Protein AF-A0A812Q706-F1 (afdb_monomer_lite)

Radius of gyration: 18.1 Å; chains: 1; bounding box: 54×39×51 Å

pLDDT: mean 74.78, std 17.1, range [34.59, 94.5]

Sequence (237 aa):
MSATAEVFYLPSACHCGAVRFLAPIARERSWLSCHCSDCRRVHGSAFSVLCPLEEKDALGGSNFRGALKEGPLSMCAGLAGSLNASVRRHFCQTCGSTCLVALHMEGKVVFLLAVGILSDKHFPNNFKPEMEELATQSPAPFGPLAVRQQSFPGRPQLPATGSCLCGKCRFRTTASPREFQHCHCSMCRKLSGSAYQTWTPVKRTEVEWLTPTALKTLRSSRRLVRSFLNPGLQCDP

Secondary structure (DSSP, 8-state):
------EEEEEEE-TTSSSEEEEEEETTPPPEEE--HHHHHHHTSS-EEEEEE-HHHHSS-TT-BS-EEEPPPEE-TTSTT-TT-EEEEEEETTT--EEEEEEEETTEEEEEEEGGGB--TTTTTT---SB--S--SS--S---TT-TT---S-PPPSSEEEE-TTSSSEEEE-------EEE-SHHHHHHHTSSSEEE----GGGEEESS---EEEEE-SSS-EEEEE-TTS----

Structure (mmCIF, N/CA/C/O backbone):
data_AF-A0A812Q706-F1
#
_entry.id   AF-A0A812Q706-F1
#
loop_
_atom_site.group_PDB
_atom_site.id
_atom_site.type_symbol
_atom_site.label_atom_id
_atom_site.label_alt_id
_atom_site.label_comp_id
_atom_site.label_asym_id
_atom_site.label_entity_id
_atom_site.label_seq_id
_atom_site.pdbx_PDB_ins_code
_atom_site.Cartn_x
_atom_site.Cartn_y
_atom_site.Cartn_z
_atom_site.occupancy
_atom_site.B_iso_or_equiv
_atom_site.auth_seq_id
_atom_site.auth_comp_id
_atom_site.auth_asym_id
_atom_site.auth_atom_id
_atom_site.pdbx_PDB_model_num
ATOM 1 N N . MET A 1 1 ? 35.056 0.119 -17.807 1.00 34.59 1 MET A N 1
ATOM 2 C CA . MET A 1 1 ? 33.943 -0.629 -18.427 1.00 34.59 1 MET A CA 1
ATOM 3 C C . MET A 1 1 ? 33.000 -1.024 -17.303 1.00 34.59 1 MET A C 1
ATOM 5 O O . MET A 1 1 ? 33.397 -1.809 -16.456 1.00 34.59 1 MET A O 1
ATOM 9 N N . SER A 1 2 ? 31.844 -0.364 -17.197 1.00 42.28 2 SER A N 1
ATOM 10 C CA . SER A 1 2 ? 30.851 -0.631 -16.146 1.00 42.28 2 SER A CA 1
ATOM 11 C C . SER A 1 2 ? 30.253 -2.017 -16.391 1.00 42.28 2 SER A C 1
ATOM 13 O O . SER A 1 2 ? 29.750 -2.277 -17.483 1.00 42.28 2 SER A O 1
ATOM 15 N N . ALA A 1 3 ? 30.377 -2.920 -15.416 1.00 50.00 3 ALA A N 1
ATOM 16 C CA . ALA A 1 3 ? 29.700 -4.207 -15.461 1.00 50.00 3 ALA A CA 1
ATOM 17 C C . ALA A 1 3 ? 28.192 -3.946 -15.557 1.00 50.00 3 ALA A C 1
ATOM 19 O O . ALA A 1 3 ? 27.631 -3.213 -14.743 1.00 50.00 3 ALA A O 1
ATOM 20 N N . THR A 1 4 ? 27.541 -4.495 -16.579 1.00 54.81 4 THR A N 1
ATOM 21 C CA . THR A 1 4 ? 26.086 -4.431 -16.711 1.00 54.81 4 THR A CA 1
ATOM 22 C C . THR A 1 4 ? 25.471 -5.096 -15.486 1.00 54.81 4 THR A C 1
ATOM 24 O O . THR A 1 4 ? 25.674 -6.294 -15.285 1.00 54.81 4 THR A O 1
ATOM 27 N N . ALA A 1 5 ? 24.761 -4.326 -14.659 1.00 61.78 5 ALA A N 1
ATOM 28 C CA . ALA A 1 5 ? 24.082 -4.853 -13.483 1.00 61.78 5 ALA A CA 1
ATOM 29 C C . ALA A 1 5 ? 23.182 -6.034 -13.885 1.00 61.78 5 ALA A C 1
ATOM 31 O O . ALA A 1 5 ? 22.413 -5.938 -14.841 1.00 61.78 5 ALA A O 1
ATOM 32 N N . GLU A 1 6 ? 23.286 -7.151 -13.168 1.00 71.19 6 GLU A N 1
ATOM 33 C CA . GLU A 1 6 ? 22.456 -8.332 -13.403 1.00 71.19 6 GLU A CA 1
ATOM 34 C C . GLU A 1 6 ? 20.984 -7.977 -13.118 1.00 71.19 6 GLU A C 1
ATOM 36 O O . GLU A 1 6 ? 20.629 -7.624 -11.988 1.00 71.19 6 GLU A O 1
ATOM 41 N N . VAL A 1 7 ? 20.135 -8.019 -14.153 1.00 76.31 7 VAL A N 1
ATOM 42 C CA . VAL A 1 7 ? 18.697 -7.706 -14.073 1.00 76.31 7 VAL A CA 1
ATOM 43 C C . VAL A 1 7 ? 17.885 -8.997 -14.053 1.00 76.31 7 VAL A C 1
ATOM 45 O O . VAL A 1 7 ? 17.913 -9.774 -15.006 1.00 76.31 7 VAL A O 1
ATOM 48 N N . PHE A 1 8 ? 17.095 -9.186 -12.998 1.00 79.62 8 PHE A N 1
ATOM 49 C CA . PHE A 1 8 ? 16.133 -10.277 -12.869 1.00 79.62 8 PHE A CA 1
ATOM 50 C C . PHE A 1 8 ? 14.728 -9.799 -13.221 1.00 79.62 8 PHE A C 1
ATOM 52 O O . PHE A 1 8 ? 14.308 -8.723 -12.808 1.00 79.62 8 PHE A O 1
ATOM 59 N N . TYR A 1 9 ? 13.956 -10.627 -13.917 1.00 84.81 9 TYR A N 1
ATOM 60 C CA . TYR A 1 9 ? 12.561 -10.332 -14.236 1.00 84.81 9 TYR A CA 1
ATOM 61 C C . TYR A 1 9 ? 11.638 -11.081 -13.279 1.00 84.81 9 TYR A C 1
ATOM 63 O O . TYR A 1 9 ? 11.413 -12.282 -13.425 1.00 84.81 9 TYR A O 1
ATOM 71 N N . LEU A 1 10 ? 11.102 -10.376 -12.282 1.00 86.06 10 LEU A N 1
ATOM 72 C CA . LEU A 1 10 ? 10.270 -10.982 -11.246 1.00 86.06 10 LEU A CA 1
ATOM 73 C C . LEU A 1 10 ? 8.774 -10.912 -11.598 1.00 86.06 10 LEU A C 1
ATOM 75 O O . LEU A 1 10 ? 8.245 -9.820 -11.850 1.00 86.06 10 LEU A O 1
ATOM 79 N N . PRO A 1 11 ? 8.047 -12.048 -11.551 1.00 90.50 11 PRO A N 1
ATOM 80 C CA . PRO A 1 11 ? 6.598 -12.068 -11.705 1.00 90.50 11 PRO A CA 1
ATOM 81 C C . PRO A 1 11 ? 5.907 -11.149 -10.701 1.00 90.50 11 PRO A C 1
ATOM 83 O O . PRO A 1 11 ? 6.008 -11.323 -9.486 1.00 90.50 11 PRO A O 1
ATOM 86 N N . SER A 1 12 ? 5.152 -10.190 -11.222 1.00 91.75 12 SER A N 1
ATOM 87 C CA . SER A 1 12 ? 4.488 -9.145 -10.451 1.00 91.75 12 SER A CA 1
ATOM 88 C C . SER A 1 12 ? 3.003 -9.126 -10.772 1.00 91.75 12 SER A C 1
ATOM 90 O O . SER A 1 12 ? 2.597 -9.221 -11.929 1.00 91.75 12 SER A O 1
ATOM 92 N N . ALA A 1 13 ? 2.166 -9.048 -9.742 1.00 93.75 13 ALA A N 1
ATOM 93 C CA . ALA A 1 13 ? 0.722 -9.012 -9.911 1.00 93.75 13 ALA A CA 1
ATOM 94 C C . ALA A 1 13 ? 0.028 -8.382 -8.705 1.00 93.75 13 ALA A C 1
ATOM 96 O O . ALA A 1 13 ? 0.357 -8.681 -7.554 1.00 93.75 13 ALA A O 1
ATOM 97 N N . CYS A 1 14 ? -1.018 -7.600 -8.972 1.00 92.62 14 CYS A N 1
ATOM 98 C CA . CYS A 1 14 ? -1.951 -7.154 -7.936 1.00 92.62 14 CYS A CA 1
ATOM 99 C C . CYS A 1 14 ? -2.639 -8.344 -7.234 1.00 92.62 14 CYS A C 1
ATOM 101 O O . CYS A 1 14 ? -2.539 -9.493 -7.678 1.00 92.62 14 CYS A O 1
ATOM 103 N N . HIS A 1 15 ? -3.375 -8.087 -6.148 1.00 91.06 15 HIS A N 1
ATOM 104 C CA . HIS A 1 15 ? -4.014 -9.152 -5.368 1.00 91.06 15 HIS A CA 1
ATOM 105 C C . HIS A 1 15 ? -4.993 -10.016 -6.185 1.00 91.06 15 HIS A C 1
ATOM 107 O O . HIS A 1 15 ? -4.901 -11.238 -6.126 1.00 91.06 15 HIS A O 1
ATOM 113 N N . CYS A 1 16 ? -5.880 -9.406 -6.980 1.00 89.81 16 CYS A N 1
ATOM 114 C CA . CYS A 1 16 ? -6.841 -10.144 -7.819 1.00 89.81 16 CYS A CA 1
ATOM 115 C C . CYS A 1 16 ? -6.254 -10.669 -9.140 1.00 89.81 16 CYS A C 1
ATOM 117 O O . CYS A 1 16 ? -6.916 -11.403 -9.866 1.00 89.81 16 CYS A O 1
ATOM 119 N N . GLY A 1 17 ? -5.026 -10.271 -9.484 1.00 92.31 17 GLY A N 1
ATOM 120 C CA . GLY A 1 17 ? -4.374 -10.652 -10.732 1.00 92.31 17 GLY A CA 1
ATOM 121 C C . GLY A 1 17 ? -4.900 -9.964 -11.998 1.00 92.31 17 GLY A C 1
ATOM 122 O O . GLY A 1 17 ? -4.486 -10.381 -13.072 1.00 92.31 17 GLY A O 1
ATOM 123 N N . ALA A 1 18 ? -5.758 -8.941 -11.912 1.00 92.31 18 ALA A N 1
ATOM 124 C CA . ALA A 1 18 ? -6.183 -8.151 -13.077 1.00 92.31 18 ALA A CA 1
ATOM 125 C C . ALA A 1 18 ? -5.039 -7.322 -13.691 1.00 92.31 18 ALA A C 1
ATOM 127 O O . ALA A 1 18 ? -5.027 -7.075 -14.890 1.00 92.31 18 ALA A O 1
ATOM 128 N N . VAL A 1 19 ? -4.071 -6.918 -12.864 1.00 92.38 19 VAL A N 1
ATOM 129 C CA . VAL A 1 19 ? -2.796 -6.315 -13.276 1.00 92.38 19 VAL A CA 1
ATOM 130 C C . VAL A 1 19 ? -1.679 -7.333 -13.079 1.00 92.38 19 VAL A C 1
ATOM 132 O O . VAL A 1 19 ? -1.542 -7.853 -11.962 1.00 92.38 19 VAL A O 1
ATOM 135 N N . ARG A 1 20 ? -0.896 -7.603 -14.132 1.00 92.56 20 ARG A N 1
ATOM 136 C CA . ARG A 1 20 ? 0.273 -8.503 -14.124 1.00 92.56 20 ARG A CA 1
ATOM 137 C C . ARG A 1 20 ? 1.369 -7.991 -15.051 1.00 92.56 20 ARG A C 1
ATOM 139 O O . ARG A 1 20 ? 1.058 -7.445 -16.104 1.00 92.56 20 ARG A O 1
ATOM 146 N N . PHE A 1 21 ? 2.624 -8.202 -14.669 1.00 90.62 21 PHE A N 1
ATOM 147 C CA . PHE A 1 21 ? 3.796 -7.921 -15.499 1.00 90.62 21 PHE A CA 1
ATOM 148 C C . PHE A 1 21 ? 5.051 -8.601 -14.942 1.00 90.62 21 PHE A C 1
ATOM 150 O O . PHE A 1 21 ? 5.035 -9.156 -13.842 1.00 90.62 21 PHE A O 1
ATOM 157 N N . LEU A 1 22 ? 6.141 -8.561 -15.705 1.00 88.06 22 LEU A N 1
ATOM 158 C CA . LEU A 1 22 ? 7.475 -8.923 -15.232 1.00 88.06 22 LEU A CA 1
ATOM 159 C C . LEU A 1 22 ? 8.216 -7.642 -14.853 1.00 88.06 22 LEU A C 1
ATOM 161 O O . LEU A 1 22 ? 8.434 -6.794 -15.713 1.00 88.06 22 LEU A O 1
ATOM 165 N N . ALA A 1 23 ? 8.567 -7.492 -13.577 1.00 86.88 23 ALA A N 1
ATOM 166 C CA . ALA A 1 23 ? 9.300 -6.327 -13.096 1.00 86.88 23 ALA A CA 1
ATOM 167 C C . ALA A 1 23 ? 10.813 -6.573 -13.214 1.00 86.88 23 ALA A C 1
ATOM 169 O O . ALA A 1 23 ? 11.289 -7.551 -12.630 1.00 86.88 23 ALA A O 1
ATOM 170 N N . PRO A 1 24 ? 11.570 -5.716 -13.919 1.00 84.00 24 PRO A N 1
ATOM 171 C CA . PRO A 1 24 ? 13.023 -5.795 -13.937 1.00 84.00 24 PRO A CA 1
ATOM 172 C C . PRO A 1 24 ? 13.595 -5.245 -12.628 1.00 84.00 24 PRO A C 1
ATOM 174 O O . PRO A 1 24 ? 13.486 -4.054 -12.330 1.00 84.00 24 PRO A O 1
ATOM 177 N N . ILE A 1 25 ? 14.213 -6.123 -11.846 1.00 78.81 25 ILE A N 1
ATOM 178 C CA . ILE A 1 25 ? 14.877 -5.826 -10.579 1.00 78.81 25 ILE A CA 1
ATOM 179 C C . ILE A 1 25 ? 16.362 -6.118 -10.756 1.00 78.81 25 ILE A C 1
ATOM 181 O O . ILE A 1 25 ? 16.757 -7.270 -10.928 1.00 78.81 25 ILE A O 1
ATOM 185 N N . ALA A 1 26 ? 17.193 -5.081 -10.720 1.00 72.62 26 ALA A N 1
ATOM 186 C CA . ALA A 1 26 ? 18.637 -5.272 -10.705 1.00 72.62 26 ALA A CA 1
ATOM 187 C C . ALA A 1 26 ? 19.111 -5.687 -9.307 1.00 72.62 26 ALA A C 1
ATOM 189 O O . ALA A 1 26 ? 18.599 -5.186 -8.304 1.00 72.62 26 ALA A O 1
ATOM 190 N N . ARG A 1 27 ? 20.105 -6.580 -9.250 1.00 65.50 27 ARG A N 1
ATOM 191 C CA . ARG A 1 27 ? 20.662 -7.121 -7.999 1.00 65.50 27 ARG A CA 1
ATOM 192 C C . ARG A 1 27 ? 21.117 -6.043 -7.011 1.00 65.50 27 ARG A C 1
ATOM 194 O O . ARG A 1 27 ? 20.922 -6.204 -5.813 1.00 65.50 27 ARG A O 1
ATOM 201 N N . GLU A 1 28 ? 21.684 -4.960 -7.535 1.00 63.16 28 GLU A N 1
ATOM 202 C CA . GLU A 1 28 ? 22.277 -3.852 -6.773 1.00 63.16 28 GLU A CA 1
ATOM 203 C C . GLU A 1 28 ? 21.332 -2.644 -6.617 1.00 63.16 28 GLU A C 1
ATOM 205 O O . GLU A 1 28 ? 21.756 -1.572 -6.195 1.00 63.16 28 GLU A O 1
ATOM 210 N N . ARG A 1 29 ? 20.041 -2.754 -6.979 1.00 65.94 29 ARG A N 1
ATOM 211 C CA . ARG A 1 29 ? 19.111 -1.628 -6.782 1.00 65.94 29 ARG A CA 1
ATOM 212 C C . ARG A 1 29 ? 18.796 -1.445 -5.300 1.00 65.94 29 ARG A C 1
ATOM 214 O O . ARG A 1 29 ? 18.251 -2.342 -4.655 1.00 65.94 29 ARG A O 1
ATOM 221 N N . SER A 1 30 ? 19.043 -0.239 -4.798 1.00 63.84 30 SER A N 1
ATOM 222 C CA . SER A 1 30 ? 18.587 0.184 -3.479 1.00 63.84 30 SER A CA 1
ATOM 223 C C . SER A 1 30 ? 17.056 0.253 -3.436 1.00 63.84 30 SER A C 1
ATOM 225 O O . SER A 1 30 ? 16.393 0.745 -4.353 1.00 63.84 30 SER A O 1
ATOM 227 N N . TRP A 1 31 ? 16.493 -0.256 -2.345 1.00 74.56 31 TRP A N 1
ATOM 228 C CA . TRP A 1 31 ? 15.063 -0.231 -2.058 1.00 74.56 31 TRP A CA 1
ATOM 229 C C . TRP A 1 31 ? 14.774 0.941 -1.134 1.00 74.56 31 TRP A C 1
ATOM 231 O O . TRP A 1 31 ? 15.584 1.267 -0.272 1.00 74.56 31 TRP A O 1
ATOM 241 N N . LEU A 1 32 ? 13.605 1.542 -1.291 1.00 76.12 32 LEU A N 1
ATOM 242 C CA . LEU A 1 32 ? 13.163 2.682 -0.512 1.00 76.12 32 LEU A CA 1
ATOM 243 C C . LEU A 1 32 ? 12.170 2.230 0.559 1.00 76.12 32 LEU A C 1
ATOM 245 O O . LEU A 1 32 ? 11.061 1.823 0.214 1.00 76.12 32 LEU A O 1
ATOM 249 N N . SER A 1 33 ? 12.525 2.353 1.840 1.00 77.88 33 SER A N 1
ATOM 250 C CA . SER A 1 33 ? 11.563 2.259 2.947 1.00 77.88 33 SER A CA 1
ATOM 251 C C . SER A 1 33 ? 11.086 3.656 3.356 1.00 77.88 33 SER A C 1
ATOM 253 O O . SER A 1 33 ? 11.857 4.453 3.882 1.00 77.88 33 SER A O 1
ATOM 255 N N . CYS A 1 34 ? 9.811 3.974 3.118 1.00 75.25 34 CYS A N 1
ATOM 256 C CA . CYS A 1 34 ? 9.238 5.290 3.409 1.00 75.25 34 CYS A CA 1
ATOM 257 C C . CYS A 1 34 ? 8.235 5.239 4.570 1.00 75.25 34 CYS A C 1
ATOM 259 O O . CYS A 1 34 ? 7.268 4.470 4.542 1.00 75.25 34 CYS A O 1
ATOM 261 N N . HIS A 1 35 ? 8.424 6.124 5.556 1.00 77.50 35 HIS A N 1
ATOM 262 C CA . HIS A 1 35 ? 7.644 6.184 6.802 1.00 77.50 35 HIS A CA 1
ATOM 263 C C . HIS A 1 35 ? 6.768 7.441 6.939 1.00 77.50 35 HIS A C 1
ATOM 265 O O . HIS A 1 35 ? 6.159 7.667 7.992 1.00 77.50 35 HIS A O 1
ATOM 271 N N . CYS A 1 36 ? 6.675 8.270 5.894 1.00 75.12 36 CYS A N 1
ATOM 272 C CA . CYS A 1 36 ? 5.894 9.504 5.957 1.00 75.12 36 CYS A CA 1
ATOM 273 C C . CYS A 1 36 ? 4.403 9.225 6.248 1.00 75.12 36 CYS A C 1
ATOM 275 O O . CYS A 1 36 ? 3.878 8.134 5.995 1.00 75.12 36 CYS A O 1
ATOM 277 N N . SER A 1 37 ? 3.698 10.214 6.805 1.00 77.38 37 SER A N 1
ATOM 278 C CA . SER A 1 37 ? 2.262 10.120 7.119 1.00 77.38 37 SER A CA 1
ATOM 279 C C . SER A 1 37 ? 1.424 9.684 5.913 1.00 77.38 37 SER A C 1
ATOM 281 O O . SER A 1 37 ? 0.515 8.871 6.074 1.00 77.38 37 SER A O 1
ATOM 283 N N . ASP A 1 38 ? 1.764 10.141 4.711 1.00 81.56 38 ASP A N 1
ATOM 284 C CA . ASP A 1 38 ? 1.032 9.802 3.494 1.00 81.56 38 ASP A CA 1
ATOM 285 C C . ASP A 1 38 ? 1.200 8.337 3.103 1.00 81.56 38 ASP A C 1
ATOM 287 O O . ASP A 1 38 ? 0.211 7.643 2.858 1.00 81.56 38 ASP A O 1
ATOM 291 N N . CYS A 1 39 ? 2.434 7.827 3.115 1.00 80.25 39 CYS A N 1
ATOM 292 C CA . CYS A 1 39 ? 2.698 6.411 2.878 1.00 80.25 39 CYS A CA 1
ATOM 293 C C . CYS A 1 39 ? 2.007 5.544 3.939 1.00 80.25 39 CYS A C 1
ATOM 295 O O . CYS A 1 39 ? 1.343 4.565 3.593 1.00 80.25 39 CYS A O 1
ATOM 297 N N . ARG A 1 40 ? 2.033 5.946 5.214 1.00 85.06 40 ARG A N 1
ATOM 298 C CA . ARG A 1 40 ? 1.295 5.229 6.266 1.00 85.06 40 ARG A CA 1
ATOM 299 C C . ARG A 1 40 ? -0.211 5.170 5.992 1.00 85.06 40 ARG A C 1
ATOM 301 O O . ARG A 1 40 ? -0.824 4.111 6.119 1.00 85.06 40 ARG A O 1
ATOM 308 N N . ARG A 1 41 ? -0.813 6.285 5.565 1.00 85.19 41 ARG A N 1
ATOM 309 C CA . ARG A 1 41 ? -2.263 6.402 5.318 1.00 85.19 41 ARG A CA 1
ATOM 310 C C . ARG A 1 41 ? -2.726 5.710 4.037 1.00 85.19 41 ARG A C 1
ATOM 312 O O . ARG A 1 41 ? -3.846 5.210 4.013 1.00 85.19 41 ARG A O 1
ATOM 319 N N . VAL A 1 42 ? -1.902 5.673 2.988 1.00 82.19 42 VAL A N 1
ATOM 320 C CA . VAL A 1 42 ? -2.236 4.978 1.731 1.00 82.19 42 VAL A CA 1
ATOM 321 C C . VAL A 1 42 ? -2.130 3.470 1.887 1.00 82.19 42 VAL A C 1
ATOM 323 O O . VAL A 1 42 ? -3.031 2.742 1.483 1.00 82.19 42 VAL A O 1
ATOM 326 N N . HIS A 1 43 ? -1.033 2.999 2.475 1.00 84.44 43 HIS A N 1
ATOM 327 C CA . HIS A 1 43 ? -0.752 1.571 2.585 1.00 84.44 43 HIS A CA 1
ATOM 328 C C . HIS A 1 43 ? -1.446 0.935 3.807 1.00 84.44 43 HIS A C 1
ATOM 330 O O . HIS A 1 43 ? -1.510 -0.290 3.932 1.00 84.44 43 HIS A 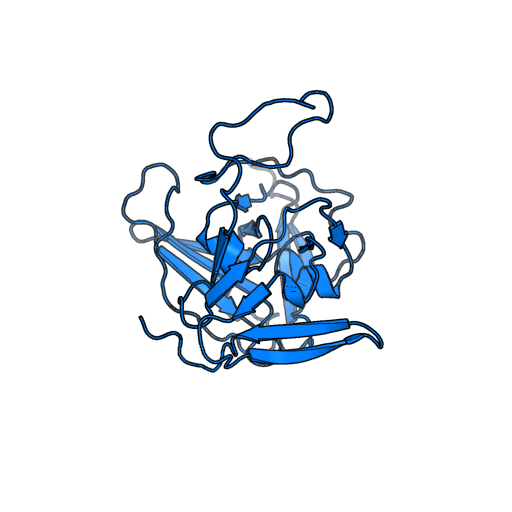O 1
ATOM 336 N N . GLY A 1 44 ? -1.990 1.761 4.713 1.00 85.50 44 GLY A N 1
ATOM 337 C CA . GLY A 1 44 ? -2.616 1.312 5.958 1.00 85.50 44 GLY A CA 1
ATOM 338 C C . GLY A 1 44 ? -1.635 0.559 6.859 1.00 85.50 44 GLY A C 1
ATOM 339 O O . GLY A 1 44 ? -2.042 -0.352 7.572 1.00 85.50 44 GLY A O 1
ATOM 340 N N . SER A 1 45 ? -0.348 0.896 6.759 1.00 87.31 45 SER A N 1
ATOM 341 C CA . SER A 1 45 ? 0.782 0.241 7.423 1.00 87.31 45 SER A CA 1
ATOM 342 C C . SER A 1 45 ? 1.660 1.283 8.104 1.00 87.31 45 SER A C 1
ATOM 344 O O . SER A 1 45 ? 1.487 2.485 7.915 1.00 87.31 45 SER A O 1
ATOM 346 N N . ALA A 1 46 ? 2.662 0.834 8.853 1.00 83.06 46 ALA A N 1
ATOM 347 C CA . ALA A 1 46 ? 3.660 1.726 9.439 1.00 83.06 46 ALA A CA 1
ATOM 348 C C . ALA A 1 46 ? 4.646 2.313 8.403 1.00 83.06 46 ALA A C 1
ATOM 350 O O . ALA A 1 46 ? 5.373 3.247 8.739 1.00 83.06 46 ALA A O 1
ATOM 351 N N . PHE A 1 47 ? 4.675 1.785 7.172 1.00 82.75 47 PHE A N 1
ATOM 352 C CA . PHE A 1 47 ? 5.619 2.163 6.113 1.00 82.75 47 PHE A CA 1
ATOM 353 C C . PHE A 1 47 ? 5.185 1.637 4.733 1.00 82.75 47 PHE A C 1
ATOM 355 O O . PHE A 1 47 ? 4.243 0.847 4.615 1.00 82.75 47 PHE A O 1
ATOM 362 N N . SER A 1 48 ? 5.921 2.038 3.699 1.00 84.75 48 SER A N 1
ATOM 363 C CA . SER A 1 48 ? 5.874 1.477 2.348 1.00 84.75 48 SER A CA 1
ATOM 364 C C . SER A 1 48 ? 7.275 1.087 1.886 1.00 84.75 48 SER A C 1
ATOM 366 O O . SER A 1 48 ? 8.222 1.800 2.205 1.00 84.75 48 SER A O 1
ATOM 368 N N . VAL A 1 49 ? 7.406 -0.012 1.139 1.00 85.69 49 VAL A N 1
ATOM 369 C CA . VAL A 1 49 ? 8.671 -0.409 0.502 1.00 85.69 49 VAL A CA 1
ATOM 370 C C . VAL A 1 49 ? 8.499 -0.309 -1.000 1.00 85.69 49 VAL A C 1
ATOM 372 O O . VAL A 1 49 ? 7.596 -0.926 -1.572 1.00 85.69 49 VAL A O 1
ATOM 375 N N . LEU A 1 50 ? 9.368 0.475 -1.622 1.00 86.62 50 LEU A N 1
ATOM 376 C CA . LEU A 1 50 ? 9.317 0.826 -3.030 1.00 86.62 50 LEU A CA 1
ATOM 377 C C . LEU A 1 50 ? 10.652 0.483 -3.708 1.00 86.62 50 LEU A C 1
ATOM 379 O O . LEU A 1 50 ? 11.705 0.574 -3.085 1.00 86.62 50 LEU A O 1
ATOM 383 N N . CYS A 1 51 ? 10.626 0.082 -4.976 1.00 84.94 51 CYS A N 1
ATOM 384 C CA . CYS A 1 51 ? 11.836 -0.208 -5.755 1.00 84.94 51 CYS A CA 1
ATOM 385 C C . CYS A 1 51 ? 11.861 0.647 -7.023 1.00 84.94 51 CYS A C 1
ATOM 387 O O . CYS A 1 51 ? 10.876 0.611 -7.758 1.00 84.94 51 CYS A O 1
ATOM 389 N N . PRO A 1 52 ? 12.936 1.392 -7.321 1.00 83.88 52 PRO A N 1
ATOM 390 C CA . PRO A 1 52 ? 13.027 2.152 -8.561 1.00 83.88 52 PRO A CA 1
ATOM 391 C C . PRO A 1 52 ? 12.858 1.286 -9.815 1.00 83.88 52 PRO A C 1
ATOM 393 O O . PRO A 1 52 ? 13.416 0.191 -9.916 1.00 83.88 52 PRO A O 1
ATOM 396 N N . LEU A 1 53 ? 12.104 1.809 -10.779 1.00 82.88 53 LEU A N 1
ATOM 397 C CA . LEU A 1 53 ? 11.911 1.279 -12.123 1.00 82.88 53 LEU A CA 1
ATOM 398 C C . LEU A 1 53 ? 12.333 2.316 -13.163 1.00 82.88 53 LEU A C 1
ATOM 400 O O . LEU A 1 53 ? 12.222 3.522 -12.943 1.00 82.88 53 LEU A O 1
ATOM 404 N N . GLU A 1 54 ? 12.771 1.829 -14.320 1.00 79.38 54 GLU A N 1
ATOM 405 C CA . GLU A 1 54 ? 12.937 2.670 -15.504 1.00 79.38 54 GLU A CA 1
ATOM 406 C C . GLU A 1 54 ? 11.567 2.973 -16.124 1.00 79.38 54 GLU A C 1
ATOM 408 O O . GLU A 1 54 ? 10.637 2.169 -16.041 1.00 79.38 54 GLU A O 1
ATOM 413 N N . GLU A 1 55 ? 11.443 4.130 -16.774 1.00 77.62 55 GLU A N 1
ATOM 414 C CA . GLU A 1 55 ? 10.189 4.592 -17.381 1.00 77.62 55 GLU A CA 1
ATOM 415 C C . GLU A 1 55 ? 9.609 3.591 -18.389 1.00 77.62 55 GLU A C 1
ATOM 417 O O . GLU A 1 55 ? 8.417 3.280 -18.333 1.00 77.62 55 GLU A O 1
ATOM 422 N N . LYS A 1 56 ? 10.465 2.998 -19.234 1.00 76.81 56 LYS A N 1
ATOM 423 C CA . LYS A 1 56 ? 10.074 1.983 -20.229 1.00 76.81 56 LYS A CA 1
ATOM 424 C C . LYS A 1 56 ? 9.390 0.746 -19.617 1.00 76.81 56 LYS A C 1
ATOM 426 O O . LYS A 1 56 ? 8.651 0.052 -20.311 1.00 76.81 56 LYS A O 1
ATOM 431 N N . ASP A 1 57 ? 9.621 0.482 -18.328 1.00 76.50 57 ASP A N 1
ATOM 432 C CA . ASP A 1 57 ? 9.132 -0.701 -17.612 1.00 76.50 57 ASP A CA 1
ATOM 433 C C . ASP A 1 57 ? 7.930 -0.399 -16.701 1.00 76.50 57 ASP A C 1
ATOM 435 O O . ASP A 1 57 ? 7.269 -1.316 -16.208 1.00 76.50 57 ASP A O 1
ATOM 439 N N . ALA A 1 58 ? 7.635 0.880 -16.455 1.00 71.00 58 ALA A N 1
ATOM 440 C CA . ALA A 1 58 ? 6.697 1.306 -15.423 1.00 71.00 58 ALA A CA 1
ATOM 441 C C . ALA A 1 58 ? 5.232 1.363 -15.892 1.00 71.00 58 ALA A C 1
ATOM 443 O O . ALA A 1 58 ? 4.326 1.036 -15.123 1.00 71.00 58 ALA A O 1
ATOM 444 N N . LEU A 1 59 ? 4.979 1.763 -17.144 1.00 66.69 59 LEU A N 1
ATOM 445 C CA . LEU A 1 59 ? 3.634 2.063 -17.649 1.00 66.69 59 LEU A CA 1
ATOM 446 C C . LEU A 1 59 ? 3.375 1.429 -19.022 1.00 66.69 59 LEU A C 1
ATOM 448 O O . LEU A 1 59 ? 3.443 2.091 -20.050 1.00 66.69 59 LEU A O 1
ATOM 452 N N . GLY A 1 60 ? 3.013 0.145 -19.046 1.00 63.31 60 GLY A N 1
ATOM 453 C CA . GLY A 1 60 ? 2.484 -0.459 -20.275 1.00 63.31 60 GLY A CA 1
ATOM 454 C C . GLY A 1 60 ? 3.531 -1.001 -21.250 1.00 63.31 60 GLY A C 1
ATOM 455 O O . GLY A 1 60 ? 3.211 -1.193 -22.421 1.00 63.31 60 GLY A O 1
ATOM 456 N N . GLY A 1 61 ? 4.749 -1.300 -20.780 1.00 67.19 61 GLY A N 1
ATOM 457 C CA . GLY A 1 61 ? 5.718 -2.083 -21.556 1.00 67.19 61 GLY A CA 1
ATOM 458 C C . GLY A 1 61 ? 5.117 -3.408 -22.058 1.00 67.19 61 GLY A C 1
ATOM 459 O O . GLY A 1 61 ? 4.087 -3.866 -21.561 1.00 67.19 61 GLY A O 1
ATOM 460 N N . SER A 1 62 ? 5.761 -4.065 -23.026 1.00 66.06 62 SER A N 1
ATOM 461 C CA . SER A 1 62 ? 5.225 -5.255 -23.727 1.00 66.06 62 SER A CA 1
ATOM 462 C C . SER A 1 62 ? 4.734 -6.391 -22.807 1.00 66.06 62 SER A C 1
ATOM 464 O O . SER A 1 62 ? 3.814 -7.141 -23.158 1.00 66.06 62 SER A O 1
ATOM 466 N N . ASN A 1 63 ? 5.292 -6.485 -21.598 1.00 76.75 63 ASN A N 1
ATOM 467 C CA . ASN A 1 63 ? 4.951 -7.483 -20.582 1.00 76.75 63 ASN A CA 1
ATOM 468 C C . ASN A 1 63 ? 3.788 -7.084 -19.657 1.00 76.75 63 ASN A C 1
ATOM 470 O O . ASN A 1 63 ? 3.384 -7.882 -18.812 1.00 76.75 63 ASN A O 1
ATOM 474 N N . PHE A 1 64 ? 3.245 -5.874 -19.783 1.00 86.38 64 PHE A N 1
ATOM 475 C CA . PHE A 1 64 ? 2.165 -5.380 -18.938 1.00 86.38 64 PHE A CA 1
ATOM 476 C C . PHE A 1 64 ? 0.797 -5.871 -19.421 1.00 86.38 64 PHE A C 1
ATOM 478 O O . PHE A 1 64 ? 0.486 -5.868 -20.615 1.00 86.38 64 PHE A O 1
ATOM 485 N N . ARG A 1 65 ? -0.042 -6.316 -18.484 1.00 89.06 65 ARG A N 1
ATOM 486 C CA . ARG A 1 65 ? -1.438 -6.703 -18.719 1.00 89.06 65 ARG A CA 1
ATOM 487 C C . ARG A 1 65 ? -2.324 -6.095 -17.640 1.00 89.06 65 ARG A C 1
ATOM 489 O O . ARG A 1 65 ? -1.990 -6.171 -16.458 1.00 89.06 65 ARG A O 1
ATOM 496 N N . GLY A 1 66 ? -3.465 -5.553 -18.056 1.00 87.06 66 GLY A N 1
ATOM 497 C CA . GLY A 1 66 ? -4.438 -4.890 -17.187 1.00 87.06 66 GLY A CA 1
ATOM 498 C C . GLY A 1 66 ? -4.397 -3.369 -17.291 1.00 87.06 66 GLY A C 1
ATOM 499 O O . GLY A 1 66 ? -3.651 -2.808 -18.086 1.00 87.06 66 GLY A O 1
ATOM 500 N N . ALA A 1 67 ? -5.205 -2.707 -16.464 1.00 85.00 67 ALA A N 1
ATOM 501 C CA . ALA A 1 67 ? -5.273 -1.253 -16.376 1.00 85.00 67 ALA A CA 1
ATOM 502 C C . ALA A 1 67 ? -5.060 -0.793 -14.931 1.00 85.00 67 ALA A C 1
ATOM 504 O O . ALA A 1 67 ? -5.587 -1.384 -13.979 1.00 85.00 67 ALA A O 1
ATOM 505 N N . LEU A 1 68 ? -4.295 0.284 -14.775 1.00 88.00 68 LEU A N 1
ATOM 506 C CA . LEU A 1 68 ? -4.113 0.958 -13.498 1.00 88.00 68 LEU A CA 1
ATOM 507 C C . LEU A 1 68 ? -5.047 2.159 -13.408 1.00 88.00 68 LEU A C 1
ATOM 509 O O . LEU A 1 68 ? -5.256 2.880 -14.380 1.00 88.00 68 LEU A O 1
ATOM 513 N N . LYS A 1 69 ? -5.601 2.388 -12.218 1.00 87.75 69 LYS A N 1
ATOM 514 C CA . LYS A 1 69 ? -6.184 3.674 -11.857 1.00 87.75 69 LYS A CA 1
ATOM 515 C C . LYS A 1 69 ? -5.097 4.564 -11.309 1.00 87.75 69 LYS A C 1
ATOM 517 O O . LYS A 1 69 ? -4.375 4.167 -10.398 1.00 87.75 69 LYS A O 1
ATOM 522 N N . GLU A 1 70 ? -5.056 5.778 -11.807 1.00 87.25 70 GLU A N 1
ATOM 523 C CA . GLU A 1 70 ? -4.272 6.844 -11.226 1.00 87.25 70 GLU A CA 1
ATOM 524 C C . GLU A 1 70 ? -5.014 7.466 -10.034 1.00 87.25 70 GLU A C 1
ATOM 526 O O . GLU A 1 70 ? -6.225 7.693 -10.084 1.00 87.25 70 GLU A O 1
ATOM 531 N N . GLY A 1 71 ? -4.296 7.678 -8.934 1.00 80.44 71 GLY A N 1
ATOM 532 C CA . GLY A 1 71 ? -4.761 8.445 -7.784 1.00 80.44 71 GLY A CA 1
ATOM 533 C C . GLY A 1 71 ? -4.396 9.929 -7.887 1.00 80.44 71 GLY A C 1
ATOM 534 O O . GLY A 1 71 ? -3.606 10.313 -8.757 1.00 80.44 71 GLY A O 1
ATOM 535 N N . PRO A 1 72 ? -4.931 10.760 -6.976 1.00 76.31 72 PRO A N 1
ATOM 536 C CA . PRO A 1 72 ? -4.628 12.184 -6.946 1.00 76.31 72 PRO A CA 1
ATOM 537 C C . PRO A 1 72 ? -3.141 12.430 -6.677 1.00 76.31 72 PRO A C 1
ATOM 539 O O . PRO A 1 72 ? -2.463 11.625 -6.026 1.00 76.31 72 PRO A O 1
ATOM 542 N N . LEU A 1 73 ? -2.655 13.565 -7.172 1.00 79.38 73 LEU A N 1
ATOM 543 C CA . LEU A 1 73 ? -1.317 14.057 -6.884 1.00 79.38 73 LEU A CA 1
ATOM 544 C C . LEU A 1 73 ? -1.251 14.512 -5.416 1.00 79.38 73 LEU A C 1
ATOM 546 O O . LEU A 1 73 ? -2.093 15.289 -4.973 1.00 79.38 73 LEU A O 1
ATOM 550 N N . SER A 1 74 ? -0.266 14.034 -4.656 1.00 76.19 74 SER A N 1
ATOM 551 C CA . SER A 1 74 ? -0.039 14.434 -3.259 1.00 76.19 74 SER A CA 1
ATOM 552 C C . SER A 1 74 ? 1.388 14.932 -3.064 1.00 76.19 74 SER A C 1
ATOM 554 O O . SER A 1 74 ? 2.313 14.363 -3.641 1.00 76.19 74 SER A O 1
ATOM 556 N N . MET A 1 75 ? 1.597 15.929 -2.210 1.00 75.12 75 MET A N 1
ATOM 557 C CA . MET A 1 75 ? 2.942 16.426 -1.909 1.00 75.12 75 MET A CA 1
ATOM 558 C C . MET A 1 75 ? 3.762 15.378 -1.143 1.00 75.12 75 MET A C 1
ATOM 560 O O . MET A 1 75 ? 3.281 14.791 -0.177 1.00 75.12 75 MET A O 1
ATOM 564 N N . CYS A 1 76 ? 5.009 15.143 -1.544 1.00 68.62 76 CYS A N 1
ATOM 565 C CA . CYS A 1 76 ? 5.918 14.266 -0.814 1.00 68.62 76 CYS A CA 1
ATOM 566 C C . CYS A 1 76 ? 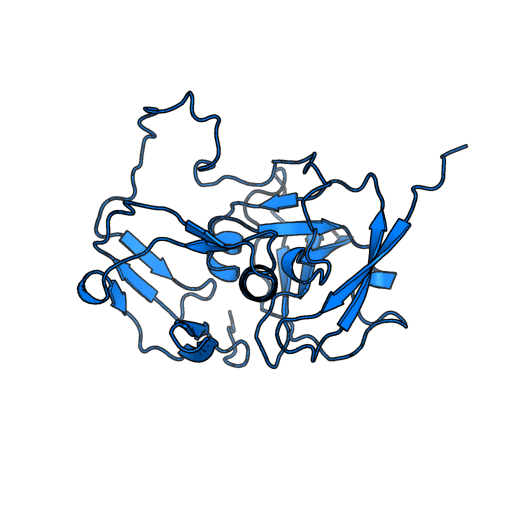6.680 15.072 0.234 1.00 68.62 76 CYS A C 1
ATOM 568 O O . CYS A 1 76 ? 7.760 15.598 -0.026 1.00 68.62 76 CYS A O 1
ATOM 570 N N . ALA A 1 77 ? 6.125 15.170 1.439 1.00 55.78 77 ALA A N 1
ATOM 571 C CA . ALA A 1 77 ? 6.800 15.875 2.517 1.00 55.78 77 ALA A CA 1
ATOM 572 C C . ALA A 1 77 ? 8.092 15.136 2.931 1.00 55.78 77 ALA A C 1
ATOM 574 O O . ALA A 1 77 ? 8.038 14.006 3.416 1.00 55.78 77 ALA A O 1
ATOM 575 N N . GLY A 1 78 ? 9.249 15.785 2.758 1.00 53.56 78 GLY A N 1
ATOM 576 C CA . GLY A 1 78 ? 10.531 15.347 3.324 1.00 53.56 78 GLY A CA 1
ATOM 577 C C . GLY A 1 78 ? 11.484 14.588 2.394 1.00 53.56 78 GLY A C 1
ATOM 578 O O . GLY A 1 78 ? 12.446 14.003 2.890 1.00 53.56 78 GLY A O 1
ATOM 579 N N . LEU A 1 79 ? 11.275 14.603 1.071 1.00 50.97 79 LEU A N 1
ATOM 580 C CA . LEU A 1 79 ? 12.287 14.102 0.135 1.00 50.97 79 LEU A CA 1
ATOM 581 C C . LEU A 1 79 ? 13.415 15.142 -0.025 1.00 50.97 79 LEU A C 1
ATOM 583 O O . LEU A 1 79 ? 13.276 16.110 -0.771 1.00 50.97 79 LEU A O 1
ATOM 587 N N . ALA A 1 80 ? 14.499 14.963 0.740 1.00 39.84 80 ALA A N 1
ATOM 588 C CA . ALA A 1 80 ? 15.786 15.660 0.601 1.00 39.84 80 ALA A CA 1
ATOM 589 C C . ALA A 1 80 ? 15.705 17.193 0.413 1.00 39.84 80 ALA A C 1
ATOM 591 O O . ALA A 1 80 ? 16.293 17.740 -0.513 1.00 39.84 80 ALA A O 1
ATOM 592 N N . GLY A 1 81 ? 14.940 17.900 1.253 1.00 41.53 81 GLY A N 1
ATOM 593 C CA . GLY A 1 81 ? 14.885 19.371 1.218 1.00 41.53 81 GLY A CA 1
ATOM 594 C C . GLY A 1 81 ? 14.249 19.982 -0.040 1.00 41.53 81 GLY A C 1
ATOM 595 O O . GLY A 1 81 ? 14.181 21.204 -0.146 1.00 41.53 81 GLY A O 1
ATOM 596 N N . SER A 1 82 ? 13.741 19.168 -0.972 1.00 48.56 82 SER A N 1
ATOM 597 C CA . SER A 1 82 ? 13.036 19.662 -2.152 1.00 48.56 82 SER A CA 1
ATOM 598 C C . SER A 1 82 ? 11.603 20.047 -1.776 1.00 48.56 82 SER A C 1
ATOM 600 O O . SER A 1 82 ? 10.764 19.207 -1.451 1.00 48.56 82 SER A O 1
ATOM 602 N N . LEU A 1 83 ? 11.308 21.346 -1.811 1.00 51.16 83 LEU A N 1
ATOM 603 C CA . LEU A 1 83 ? 9.971 21.897 -1.552 1.00 51.16 83 LEU A CA 1
ATOM 604 C C . LEU A 1 83 ? 8.943 21.536 -2.650 1.00 51.16 83 LEU A C 1
ATOM 606 O O . LEU A 1 83 ? 7.774 21.885 -2.521 1.00 51.16 83 LEU A O 1
ATOM 610 N N . ASN A 1 84 ? 9.357 20.812 -3.702 1.00 62.56 84 ASN A N 1
ATOM 611 C CA . ASN A 1 84 ? 8.614 20.656 -4.958 1.00 62.56 84 ASN A CA 1
ATOM 612 C C . ASN A 1 84 ? 8.481 19.196 -5.449 1.00 62.56 84 ASN A C 1
ATOM 614 O O . ASN A 1 84 ? 8.290 18.967 -6.644 1.00 62.56 84 ASN A O 1
ATOM 618 N N . ALA A 1 85 ? 8.596 18.191 -4.572 1.00 75.50 85 ALA A N 1
ATOM 619 C CA . ALA A 1 85 ? 8.390 16.793 -4.962 1.00 75.50 85 ALA A CA 1
ATOM 620 C C . ALA A 1 85 ? 6.917 16.380 -4.810 1.00 75.50 85 ALA A C 1
ATOM 622 O O . ALA A 1 85 ? 6.366 16.394 -3.708 1.00 75.50 85 ALA A O 1
ATOM 623 N N . SER A 1 86 ? 6.281 15.951 -5.900 1.00 83.12 86 SER A N 1
ATOM 624 C CA . SER A 1 86 ? 4.895 15.464 -5.881 1.00 83.12 86 SER A CA 1
ATOM 625 C C . SER A 1 86 ? 4.812 13.991 -6.261 1.00 83.12 86 SER A C 1
ATOM 627 O O . SER A 1 86 ? 5.630 13.467 -7.010 1.00 83.12 86 SER A O 1
ATOM 629 N N . VAL A 1 87 ? 3.845 13.284 -5.688 1.00 84.94 87 VAL A N 1
ATOM 630 C CA . VAL A 1 87 ? 3.704 11.836 -5.814 1.00 84.94 87 VAL A CA 1
ATOM 631 C C . VAL A 1 87 ? 2.339 11.500 -6.366 1.00 84.94 87 VAL A C 1
ATOM 633 O O . VAL A 1 87 ? 1.308 11.927 -5.849 1.00 84.94 87 VAL A O 1
ATOM 636 N N . ARG A 1 88 ? 2.348 10.645 -7.377 1.00 87.56 88 ARG A N 1
ATOM 637 C CA . ARG A 1 88 ? 1.172 10.042 -7.974 1.00 87.56 88 ARG A CA 1
ATOM 638 C C . ARG A 1 88 ? 1.246 8.538 -7.786 1.00 87.56 88 ARG A C 1
ATOM 640 O O . ARG A 1 88 ? 2.303 7.927 -7.897 1.00 87.56 88 ARG A O 1
ATOM 647 N N . ARG A 1 89 ? 0.128 7.925 -7.420 1.00 87.88 89 ARG A N 1
ATOM 648 C CA . ARG A 1 89 ? 0.076 6.496 -7.090 1.00 87.88 89 ARG A CA 1
ATOM 649 C C . ARG A 1 89 ? -0.874 5.797 -8.041 1.00 87.88 89 ARG A C 1
ATOM 651 O O . ARG A 1 89 ? -1.940 6.326 -8.337 1.00 87.88 89 ARG A O 1
ATOM 658 N N . HIS A 1 90 ? -0.492 4.613 -8.493 1.00 89.94 90 HIS A N 1
ATOM 659 C CA . HIS A 1 90 ? -1.246 3.829 -9.456 1.00 89.94 90 HIS A CA 1
ATOM 660 C C . HIS A 1 90 ? -1.662 2.494 -8.832 1.00 89.94 90 HIS A C 1
ATOM 662 O O . HIS A 1 90 ? -0.842 1.753 -8.278 1.00 89.94 90 HIS A O 1
ATOM 668 N N . PHE A 1 91 ? -2.952 2.184 -8.930 1.00 89.38 91 PHE A N 1
ATOM 669 C CA . PHE A 1 91 ? -3.594 1.077 -8.226 1.00 89.38 91 PHE A CA 1
ATOM 670 C C . PHE A 1 91 ? -4.378 0.187 -9.183 1.00 89.38 91 PHE A C 1
ATOM 672 O O . PHE A 1 91 ? -4.897 0.641 -10.199 1.00 89.38 91 PHE A O 1
ATOM 679 N N . CYS A 1 92 ? -4.558 -1.081 -8.832 1.00 88.69 92 CYS A N 1
ATOM 680 C CA . CYS A 1 92 ? -5.519 -1.931 -9.526 1.00 88.69 92 CYS A CA 1
ATOM 681 C C . CYS A 1 92 ? -6.957 -1.427 -9.290 1.00 88.69 92 CYS A C 1
ATOM 683 O O . CYS A 1 92 ? -7.401 -1.343 -8.145 1.00 88.69 92 CYS A O 1
ATOM 685 N N . GLN A 1 93 ? -7.716 -1.170 -10.360 1.00 84.00 93 GLN A N 1
ATOM 686 C CA . GLN A 1 93 ? -9.115 -0.713 -10.276 1.00 84.00 93 GLN A CA 1
ATOM 687 C C . GLN A 1 93 ? -10.049 -1.714 -9.578 1.00 84.00 93 GLN A C 1
ATOM 689 O O . GLN A 1 93 ? -11.028 -1.317 -8.951 1.00 84.00 93 GLN A O 1
ATOM 694 N N . THR A 1 94 ? -9.738 -3.008 -9.667 1.00 83.75 94 THR A N 1
ATOM 695 C CA . THR A 1 94 ? -10.584 -4.086 -9.141 1.00 83.75 94 THR A CA 1
ATOM 696 C C . THR A 1 94 ? -10.349 -4.343 -7.654 1.00 83.75 94 THR A C 1
ATOM 698 O O . THR A 1 94 ? -11.304 -4.453 -6.891 1.00 83.75 94 THR A O 1
ATOM 701 N N . CYS A 1 95 ? -9.085 -4.454 -7.229 1.00 84.44 95 CYS A N 1
ATOM 702 C CA . CYS A 1 95 ? -8.738 -4.856 -5.857 1.00 84.44 95 CYS A CA 1
ATOM 703 C C . CYS A 1 95 ? -8.051 -3.773 -5.020 1.00 84.44 95 CYS A C 1
ATOM 705 O O . CYS A 1 95 ? -7.826 -3.990 -3.834 1.00 84.44 95 CYS A O 1
ATOM 707 N N . GLY A 1 96 ? -7.695 -2.631 -5.613 1.00 83.44 96 GLY A N 1
ATOM 708 C CA . GLY A 1 96 ? -7.082 -1.507 -4.906 1.00 83.44 96 GLY A CA 1
ATOM 709 C C . GLY A 1 96 ? -5.604 -1.671 -4.547 1.00 83.44 96 GLY A C 1
ATOM 710 O O . GLY A 1 96 ? -5.029 -0.728 -4.019 1.00 83.44 96 GLY A O 1
ATOM 711 N N . SER A 1 97 ? -4.966 -2.812 -4.845 1.00 88.88 97 SER A N 1
ATOM 712 C CA . SER A 1 97 ? -3.515 -2.982 -4.665 1.00 88.88 97 SER A CA 1
ATOM 713 C C . SER A 1 97 ? -2.743 -1.839 -5.320 1.00 88.88 97 SER A C 1
ATOM 715 O O . SER A 1 97 ? -2.876 -1.639 -6.530 1.00 88.88 97 SER A O 1
ATOM 717 N N . THR A 1 98 ? -1.901 -1.147 -4.553 1.00 90.25 98 THR A N 1
ATOM 718 C CA . THR A 1 98 ? -0.889 -0.235 -5.101 1.00 90.25 98 THR A CA 1
ATOM 719 C C . THR A 1 98 ? 0.097 -1.048 -5.925 1.00 90.25 98 THR A C 1
ATOM 721 O O . THR A 1 98 ? 0.628 -2.042 -5.434 1.00 90.25 98 THR A O 1
ATOM 724 N N . CYS A 1 99 ? 0.326 -0.656 -7.174 1.00 90.94 99 CYS A N 1
ATOM 725 C CA . CYS A 1 99 ? 1.254 -1.347 -8.071 1.00 90.94 99 CYS A CA 1
ATOM 726 C C . CYS A 1 99 ? 2.487 -0.497 -8.371 1.00 90.94 99 CYS A C 1
ATOM 728 O O . CYS A 1 99 ? 3.594 -1.025 -8.416 1.00 90.94 99 CYS A O 1
ATOM 730 N N . LEU A 1 100 ? 2.297 0.810 -8.543 1.00 90.62 100 LEU A N 1
ATOM 731 C CA . LEU A 1 100 ? 3.339 1.728 -8.982 1.00 90.62 100 LEU A CA 1
ATOM 732 C C . LEU A 1 100 ? 3.149 3.096 -8.323 1.00 90.62 100 LEU A C 1
ATOM 734 O O . LEU A 1 100 ? 2.028 3.504 -8.015 1.00 90.62 100 LEU A O 1
ATOM 738 N N . VAL A 1 101 ? 4.246 3.811 -8.131 1.00 89.31 101 VAL A N 1
ATOM 739 C CA . VAL A 1 101 ? 4.295 5.192 -7.664 1.00 89.31 101 VAL A CA 1
ATOM 740 C C . VAL A 1 101 ? 5.148 5.990 -8.648 1.00 89.31 101 VAL A C 1
ATOM 742 O O . VAL A 1 101 ? 6.251 5.573 -8.970 1.00 89.31 101 VAL A O 1
ATOM 745 N N . ALA A 1 102 ? 4.644 7.119 -9.130 1.00 89.69 102 ALA A N 1
ATOM 746 C CA . ALA A 1 102 ? 5.393 8.086 -9.917 1.00 89.69 102 ALA A CA 1
ATOM 747 C C . ALA A 1 102 ? 5.743 9.277 -9.018 1.00 89.69 102 ALA A C 1
ATOM 749 O O . ALA A 1 102 ? 4.862 9.954 -8.482 1.00 89.69 102 ALA A O 1
ATOM 750 N N . LEU A 1 103 ? 7.035 9.492 -8.810 1.00 86.31 103 LEU A N 1
ATOM 751 C CA . LEU A 1 103 ? 7.591 10.607 -8.059 1.00 86.31 103 LEU A CA 1
ATOM 752 C C . LEU A 1 103 ? 8.057 11.669 -9.057 1.00 86.31 103 LEU A C 1
ATOM 754 O O . LEU A 1 103 ? 8.964 11.429 -9.846 1.00 86.31 103 LEU A O 1
ATOM 758 N N . HIS A 1 104 ? 7.430 12.836 -9.023 1.00 85.56 104 HIS A N 1
ATOM 759 C CA . HIS A 1 104 ? 7.751 13.977 -9.869 1.00 85.56 104 HIS A CA 1
ATOM 760 C C . HIS A 1 104 ? 8.688 14.921 -9.110 1.00 85.56 104 HIS A C 1
ATOM 762 O O . HIS A 1 104 ? 8.344 15.390 -8.024 1.00 85.56 104 HIS A O 1
ATOM 768 N N . MET A 1 105 ? 9.853 15.210 -9.689 1.00 80.19 105 MET A N 1
ATOM 769 C CA . MET A 1 105 ? 10.881 16.093 -9.132 1.00 80.19 105 MET A CA 1
ATOM 770 C C . MET A 1 105 ? 11.458 16.956 -10.253 1.00 80.19 105 MET A C 1
ATOM 772 O O . MET A 1 105 ? 12.071 16.407 -11.159 1.00 80.19 105 MET A O 1
ATOM 776 N N . GLU A 1 106 ? 11.261 18.277 -10.205 1.00 75.50 106 GLU A N 1
ATOM 777 C CA . GLU A 1 106 ? 11.934 19.276 -11.067 1.00 75.50 106 GLU A CA 1
ATOM 778 C C . GLU A 1 106 ? 12.193 18.814 -12.521 1.00 75.50 106 GLU A C 1
ATOM 780 O O . GLU A 1 106 ? 13.327 18.701 -12.982 1.00 75.50 106 GLU A O 1
ATOM 785 N N . GLY A 1 107 ? 11.113 18.493 -13.245 1.00 77.94 107 GLY A N 1
ATOM 786 C CA . GLY A 1 107 ? 11.169 18.087 -14.658 1.00 77.94 107 GLY A CA 1
ATOM 787 C C . GLY A 1 107 ? 11.520 16.615 -14.917 1.00 77.94 107 GLY A C 1
ATOM 788 O O . GLY A 1 107 ? 11.553 16.197 -16.070 1.00 77.94 107 GLY A O 1
ATOM 789 N N . LYS A 1 108 ? 11.741 15.812 -13.873 1.00 83.50 108 LYS A N 1
ATOM 790 C CA . LYS A 1 108 ? 11.976 14.364 -13.950 1.00 83.50 108 LYS A CA 1
ATOM 791 C C . LYS A 1 108 ? 10.853 13.587 -13.271 1.00 83.50 108 LYS A C 1
ATOM 793 O O . LYS A 1 108 ? 10.273 14.034 -12.279 1.00 83.50 108 LYS A O 1
ATOM 798 N N . VAL A 1 109 ? 10.579 12.393 -13.788 1.00 86.25 109 VAL A N 1
ATOM 799 C CA . VAL A 1 109 ? 9.668 11.428 -13.167 1.00 86.25 109 VAL A CA 1
ATOM 800 C C . VAL A 1 109 ? 10.446 10.161 -12.852 1.00 8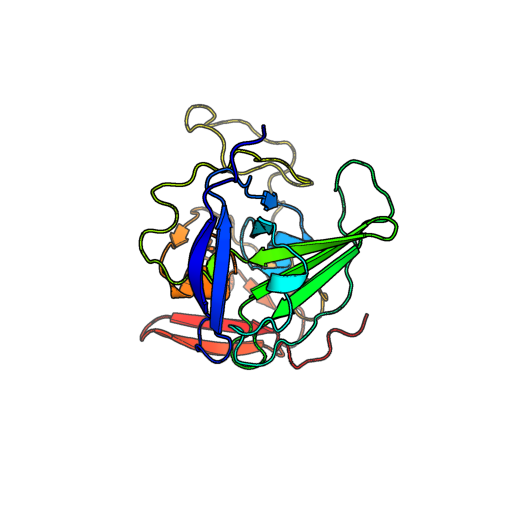6.25 109 VAL A C 1
ATOM 802 O O . VAL A 1 109 ? 11.055 9.561 -13.733 1.00 86.25 109 VAL A O 1
ATOM 805 N N . VAL A 1 110 ? 10.433 9.761 -11.584 1.00 85.31 110 VAL A N 1
ATOM 806 C CA . VAL A 1 110 ? 10.996 8.494 -11.121 1.00 85.31 110 VAL A CA 1
ATOM 807 C C . VAL A 1 110 ? 9.848 7.547 -10.831 1.00 85.31 110 VAL A C 1
ATOM 809 O O . VAL A 1 110 ? 8.982 7.827 -10.000 1.00 85.31 110 VAL A O 1
ATOM 812 N N . PHE A 1 111 ? 9.848 6.404 -11.502 1.00 88.25 111 PHE A N 1
ATOM 813 C CA . PHE A 1 111 ? 8.876 5.359 -11.245 1.00 88.25 111 PHE A CA 1
ATOM 814 C C . PHE A 1 111 ? 9.388 4.416 -10.167 1.00 88.25 111 PHE A C 1
ATOM 816 O O . PHE A 1 111 ? 10.553 4.031 -10.152 1.00 88.25 111 PHE A O 1
ATOM 823 N N . LEU A 1 112 ? 8.505 4.033 -9.255 1.00 88.31 112 LEU A N 1
ATOM 824 C CA . LEU A 1 112 ? 8.799 3.137 -8.155 1.00 88.31 112 LEU A CA 1
ATOM 825 C C . LEU A 1 112 ? 7.753 2.019 -8.121 1.00 88.31 112 LEU A C 1
ATOM 827 O O . LEU A 1 112 ? 6.552 2.264 -8.003 1.00 88.31 112 LEU A O 1
ATOM 831 N N . LEU A 1 113 ? 8.204 0.775 -8.194 1.00 90.81 113 LEU A N 1
ATOM 832 C CA . LEU A 1 113 ? 7.400 -0.417 -7.983 1.00 90.81 113 LEU A CA 1
ATOM 833 C C . LEU A 1 113 ? 6.971 -0.517 -6.520 1.00 90.81 113 LEU A C 1
ATOM 835 O O . LEU A 1 113 ? 7.813 -0.473 -5.624 1.00 90.81 113 LEU A O 1
ATOM 839 N N . ALA A 1 114 ? 5.683 -0.757 -6.276 1.00 92.44 114 ALA A N 1
ATOM 840 C CA . ALA A 1 114 ? 5.210 -1.185 -4.966 1.00 92.44 114 ALA A CA 1
ATOM 841 C C . ALA A 1 114 ? 5.641 -2.635 -4.720 1.00 92.44 114 ALA A C 1
ATOM 843 O O . ALA A 1 114 ? 5.106 -3.577 -5.296 1.00 92.44 114 ALA A O 1
ATOM 844 N N . VAL A 1 115 ? 6.622 -2.847 -3.858 1.00 90.31 115 VAL A N 1
ATOM 845 C CA . VAL A 1 115 ? 7.320 -4.135 -3.751 1.00 90.31 115 VAL A CA 1
ATOM 846 C C . VAL A 1 115 ? 6.400 -5.286 -3.343 1.00 90.31 115 VAL A C 1
ATOM 848 O O . VAL A 1 115 ? 6.610 -6.440 -3.715 1.00 90.31 115 VAL A O 1
ATOM 851 N N . GLY A 1 116 ? 5.316 -4.976 -2.635 1.00 91.31 116 GLY A N 1
ATOM 852 C CA . GLY A 1 116 ? 4.328 -5.969 -2.240 1.00 91.31 116 GLY A CA 1
ATOM 853 C C . GLY A 1 116 ? 3.629 -6.688 -3.400 1.00 91.31 116 GLY A C 1
ATOM 854 O O . GLY A 1 116 ? 3.054 -7.755 -3.172 1.00 91.31 116 GLY A O 1
ATOM 855 N N . ILE A 1 117 ? 3.681 -6.156 -4.634 1.00 92.12 117 ILE A N 1
ATOM 856 C CA . ILE A 1 117 ? 3.108 -6.824 -5.815 1.00 92.12 117 ILE A CA 1
ATOM 857 C C . ILE A 1 117 ? 3.998 -7.915 -6.418 1.00 92.12 117 ILE A C 1
ATOM 859 O O . ILE A 1 117 ? 3.518 -8.679 -7.262 1.00 92.12 117 ILE A O 1
ATOM 863 N N . LEU A 1 118 ? 5.241 -8.061 -5.951 1.00 91.00 118 LEU A N 1
ATOM 864 C CA . LEU A 1 118 ? 6.088 -9.200 -6.300 1.00 91.00 118 LEU A CA 1
ATOM 865 C C . LEU A 1 118 ? 5.420 -10.509 -5.844 1.00 91.00 118 LEU A C 1
ATOM 867 O O . LEU A 1 118 ? 5.028 -10.686 -4.684 1.00 91.00 118 LEU A O 1
ATOM 871 N N . SER A 1 119 ? 5.256 -11.439 -6.784 1.00 89.75 119 SER A N 1
ATOM 872 C CA . SER A 1 119 ? 4.567 -12.712 -6.544 1.00 89.75 119 SER A CA 1
ATOM 873 C C . SER A 1 119 ? 5.483 -13.798 -5.986 1.00 89.75 119 SER A C 1
ATOM 875 O O . SER A 1 119 ? 4.972 -14.809 -5.508 1.00 89.75 119 SER A O 1
ATOM 877 N N . ASP A 1 120 ? 6.801 -13.589 -5.990 1.00 82.38 120 ASP A N 1
ATOM 878 C CA . ASP A 1 120 ? 7.740 -14.508 -5.351 1.00 82.38 120 ASP A CA 1
ATOM 879 C C . ASP A 1 120 ? 7.455 -14.597 -3.844 1.00 82.38 120 ASP A C 1
ATOM 881 O O . ASP A 1 120 ? 7.500 -13.613 -3.102 1.00 82.38 120 ASP A O 1
ATOM 885 N N . LYS A 1 121 ? 7.120 -15.798 -3.373 1.00 70.88 121 LYS A N 1
ATOM 886 C CA . LYS A 1 121 ? 6.825 -16.062 -1.961 1.00 70.88 121 LYS A CA 1
ATOM 887 C C . LYS A 1 121 ? 8.061 -15.934 -1.069 1.00 70.88 121 LYS A C 1
ATOM 889 O O . LYS A 1 121 ? 7.892 -15.581 0.093 1.00 70.88 121 LYS A O 1
ATOM 894 N N . HIS A 1 122 ? 9.258 -16.164 -1.609 1.00 71.06 122 HIS A N 1
ATOM 895 C CA . HIS A 1 122 ? 10.528 -16.076 -0.886 1.00 71.06 122 HIS A CA 1
ATOM 896 C C . HIS A 1 122 ? 11.038 -14.640 -0.773 1.00 71.06 122 HIS A C 1
ATOM 898 O O . HIS A 1 122 ? 12.041 -14.397 -0.117 1.00 71.06 122 HIS A O 1
ATOM 904 N N . PHE A 1 123 ? 10.360 -13.673 -1.385 1.00 67.44 123 PHE A N 1
ATOM 905 C CA . PHE A 1 123 ? 10.661 -12.262 -1.201 1.00 67.44 123 PHE A CA 1
ATOM 906 C C . PHE A 1 123 ? 10.222 -11.766 0.201 1.00 67.44 123 PHE A C 1
ATOM 908 O O . PHE A 1 123 ? 9.072 -12.038 0.572 1.00 67.44 123 PHE A O 1
ATOM 915 N N . PRO A 1 124 ? 11.033 -10.987 0.962 1.00 58.56 124 PRO A N 1
ATOM 916 C CA . PRO A 1 124 ? 12.415 -10.544 0.721 1.00 58.56 124 PRO A CA 1
ATOM 917 C C . PRO A 1 124 ? 13.457 -11.334 1.548 1.00 58.56 124 PRO A C 1
ATOM 919 O O . PRO A 1 124 ? 14.164 -10.757 2.364 1.00 58.56 124 PRO A O 1
ATOM 922 N N . ASN A 1 125 ? 13.588 -12.651 1.388 1.00 54.19 125 ASN A N 1
ATOM 923 C CA . ASN A 1 125 ? 14.553 -13.425 2.188 1.00 54.19 125 ASN A CA 1
ATOM 924 C C . ASN A 1 125 ? 16.023 -13.139 1.815 1.00 54.19 125 ASN A C 1
ATOM 926 O O . ASN A 1 125 ? 16.907 -13.424 2.615 1.00 54.19 125 ASN A O 1
ATOM 930 N N . ASN A 1 126 ? 16.281 -12.546 0.640 1.00 49.94 126 ASN A N 1
ATOM 931 C CA . ASN A 1 126 ? 17.633 -12.349 0.097 1.00 49.94 126 ASN A CA 1
ATOM 932 C C . ASN A 1 126 ? 18.002 -10.882 -0.197 1.00 49.94 126 ASN A C 1
ATOM 934 O O . ASN A 1 126 ? 19.044 -10.637 -0.797 1.00 49.94 126 ASN A O 1
ATOM 938 N N . PHE A 1 127 ? 17.175 -9.904 0.188 1.00 53.72 127 PHE A N 1
ATOM 939 C CA . PHE A 1 127 ? 17.405 -8.498 -0.168 1.00 53.72 127 PHE A CA 1
ATOM 940 C C . PHE A 1 127 ? 17.464 -7.625 1.084 1.00 53.72 127 PHE A C 1
ATOM 942 O O . PHE A 1 127 ? 16.462 -7.453 1.777 1.00 53.72 127 PHE A O 1
ATOM 949 N N . LYS A 1 128 ? 18.649 -7.077 1.375 1.00 47.44 128 LYS A N 1
ATOM 950 C CA . LYS A 1 128 ? 18.829 -6.046 2.402 1.00 47.44 128 LYS A CA 1
ATOM 951 C C . LYS A 1 128 ? 18.471 -4.689 1.783 1.00 47.44 128 LYS A C 1
ATOM 953 O O . LYS A 1 128 ? 19.074 -4.334 0.773 1.00 47.44 128 LYS A O 1
ATOM 958 N N . PRO A 1 129 ? 17.505 -3.928 2.324 1.00 49.25 129 PRO A N 1
ATOM 959 C CA . PRO A 1 129 ? 17.331 -2.543 1.913 1.00 49.25 129 PRO A CA 1
ATOM 960 C C . PRO A 1 129 ? 18.583 -1.761 2.333 1.00 49.25 129 PRO A C 1
ATOM 962 O O . PRO A 1 129 ? 18.865 -1.638 3.518 1.00 49.25 129 PRO A O 1
ATOM 965 N N . GLU A 1 130 ? 19.359 -1.280 1.363 1.00 42.03 130 GLU A N 1
ATOM 966 C CA . GLU A 1 130 ? 20.560 -0.465 1.618 1.00 42.03 130 GLU A CA 1
ATOM 967 C C . GLU A 1 130 ? 20.224 0.999 1.954 1.00 42.03 130 GLU A C 1
ATOM 969 O O . GLU A 1 130 ? 21.085 1.733 2.424 1.00 42.03 130 GLU A O 1
ATOM 974 N N . MET A 1 131 ? 18.966 1.415 1.756 1.00 41.38 131 MET A N 1
ATOM 975 C CA . MET A 1 131 ? 18.471 2.763 2.048 1.00 41.38 131 MET A CA 1
ATOM 976 C C . MET A 1 131 ? 17.251 2.699 2.977 1.00 41.38 131 MET A C 1
ATOM 978 O O . MET A 1 131 ? 16.105 2.540 2.549 1.00 41.38 131 MET A O 1
ATOM 982 N N . GLU A 1 132 ? 17.503 2.856 4.274 1.00 46.03 132 GLU A N 1
ATOM 983 C CA . GLU A 1 132 ? 16.490 3.155 5.293 1.00 46.03 132 GLU A CA 1
ATOM 984 C C . GLU A 1 132 ? 16.368 4.678 5.466 1.00 46.03 132 GLU A C 1
ATOM 986 O O . GLU A 1 132 ? 16.431 5.216 6.562 1.00 46.03 132 GLU A O 1
ATOM 991 N N . GLU A 1 133 ? 16.230 5.413 4.365 1.00 45.91 133 GLU A N 1
ATOM 992 C CA . GLU A 1 133 ? 16.037 6.859 4.413 1.00 45.91 133 GLU A CA 1
ATOM 993 C C . GLU A 1 133 ? 14.931 7.255 3.452 1.00 45.91 133 GLU A C 1
ATOM 995 O O . GLU A 1 133 ? 15.074 7.114 2.240 1.00 45.91 133 GLU A O 1
ATOM 1000 N N . LEU A 1 134 ? 13.824 7.753 4.017 1.00 42.34 134 LEU A N 1
ATOM 1001 C CA . LEU A 1 134 ? 13.130 8.945 3.527 1.00 42.34 134 LEU A CA 1
ATOM 1002 C C . LEU A 1 134 ? 11.973 9.349 4.450 1.00 42.34 134 LEU A C 1
ATOM 1004 O O . LEU A 1 134 ? 10.955 8.661 4.582 1.00 42.34 134 LEU A O 1
ATOM 1008 N N . ALA A 1 135 ? 12.160 10.527 5.049 1.00 39.84 135 ALA A N 1
ATOM 1009 C CA . ALA A 1 135 ? 11.174 11.327 5.765 1.00 39.84 135 ALA A CA 1
ATOM 1010 C C . ALA A 1 135 ? 10.438 10.613 6.911 1.00 39.84 135 ALA A C 1
ATOM 1012 O O . ALA A 1 135 ? 9.207 10.488 6.916 1.00 39.84 135 ALA A O 1
ATOM 1013 N N . THR A 1 136 ? 11.166 10.212 7.952 1.00 38.75 136 THR A N 1
ATOM 1014 C CA . THR A 1 136 ? 10.557 10.003 9.269 1.00 38.75 136 THR A CA 1
ATOM 1015 C C . THR A 1 136 ? 10.118 11.355 9.840 1.00 38.75 136 THR A C 1
ATOM 1017 O O . THR A 1 136 ? 10.817 11.969 10.634 1.00 38.75 136 THR A O 1
ATOM 1020 N N . GLN A 1 137 ? 8.919 11.822 9.480 1.00 40.00 137 GLN A N 1
ATOM 1021 C CA . GLN A 1 137 ? 8.199 12.828 10.285 1.00 40.00 137 GLN A CA 1
ATOM 1022 C C . GLN A 1 137 ? 7.614 12.217 11.576 1.00 40.00 137 GLN A C 1
ATOM 1024 O O . GLN A 1 137 ? 6.921 12.876 12.344 1.00 40.00 137 GLN A O 1
ATOM 1029 N N . SER A 1 138 ? 7.840 10.920 11.788 1.00 44.44 138 SER A N 1
ATOM 1030 C CA . SER A 1 138 ? 7.431 10.135 12.945 1.00 44.44 138 SER A CA 1
ATOM 1031 C C . SER A 1 138 ? 8.557 9.147 13.246 1.00 44.44 138 SER A C 1
ATOM 1033 O O . SER A 1 138 ? 9.107 8.601 12.288 1.00 44.44 138 SER A O 1
ATOM 1035 N N . PRO A 1 139 ? 8.883 8.885 14.524 1.00 47.09 139 PRO A N 1
ATOM 1036 C CA . PRO A 1 139 ? 9.973 7.987 14.899 1.00 47.09 139 PRO A CA 1
ATOM 1037 C C . PRO A 1 139 ? 9.820 6.621 14.223 1.00 47.09 139 PRO A C 1
ATOM 1039 O O . PRO A 1 139 ? 8.720 6.059 14.197 1.00 47.09 139 PRO A O 1
ATOM 1042 N N . ALA A 1 140 ? 10.917 6.117 13.653 1.00 46.97 140 ALA A N 1
ATOM 1043 C CA . ALA A 1 140 ? 10.978 4.780 13.081 1.00 46.97 140 ALA A CA 1
ATOM 1044 C C . ALA A 1 140 ? 10.752 3.754 14.210 1.00 46.97 140 ALA A C 1
ATOM 1046 O O . ALA A 1 140 ? 11.500 3.753 15.187 1.00 46.97 140 ALA A O 1
ATOM 1047 N N . PRO A 1 141 ? 9.729 2.887 14.128 1.00 48.62 141 PRO A N 1
ATOM 1048 C CA . PRO A 1 141 ? 9.426 1.944 15.205 1.00 48.62 141 PRO A CA 1
ATOM 1049 C C . PRO A 1 141 ? 10.383 0.738 15.258 1.00 48.62 141 PRO A C 1
ATOM 1051 O O . PRO A 1 141 ? 10.213 -0.121 16.120 1.00 48.62 141 PRO A O 1
ATOM 1054 N N . PHE A 1 142 ? 11.368 0.649 14.358 1.00 53.22 142 PHE A N 1
ATOM 1055 C CA . PHE A 1 142 ? 12.182 -0.548 14.134 1.00 53.22 142 PHE A CA 1
ATOM 1056 C C . PHE A 1 142 ? 13.672 -0.290 14.410 1.00 53.22 142 PHE A C 1
ATOM 1058 O O . PHE A 1 142 ? 14.502 -0.352 13.515 1.00 53.22 142 PHE A O 1
ATOM 1065 N N . GLY A 1 143 ? 14.012 0.010 15.667 1.00 47.97 143 GLY A N 1
ATOM 1066 C CA . GLY A 1 143 ? 15.396 -0.005 16.160 1.00 47.97 143 GLY A CA 1
ATOM 1067 C C . GLY A 1 143 ? 15.758 -1.345 16.827 1.00 47.97 143 GLY A C 1
ATOM 1068 O O . GLY A 1 143 ? 14.859 -2.121 17.165 1.00 47.97 143 GLY A O 1
ATOM 1069 N N . PRO A 1 144 ? 17.054 -1.638 17.057 1.00 38.38 144 PRO A N 1
ATOM 1070 C CA . PRO A 1 144 ? 17.490 -2.844 17.761 1.00 38.38 144 PRO A CA 1
ATOM 1071 C C . PRO A 1 144 ? 16.794 -3.014 19.121 1.00 38.38 144 PRO A C 1
ATOM 1073 O O . PRO A 1 144 ? 16.648 -2.057 19.880 1.00 38.38 144 PRO A O 1
ATOM 1076 N N . LEU A 1 145 ? 16.430 -4.257 19.467 1.00 38.78 145 LEU A N 1
ATOM 1077 C CA . LEU A 1 145 ? 15.725 -4.636 20.708 1.00 38.78 145 LEU A CA 1
ATOM 1078 C C . LEU A 1 145 ? 16.414 -4.176 22.010 1.00 38.78 145 LEU A C 1
ATOM 1080 O O . LEU A 1 145 ? 15.757 -4.103 23.048 1.00 38.78 145 LEU A O 1
ATOM 1084 N N . ALA A 1 146 ? 17.708 -3.842 21.963 1.00 38.72 146 ALA A N 1
ATOM 1085 C CA . ALA A 1 146 ? 18.457 -3.274 23.085 1.00 38.72 146 ALA A CA 1
ATOM 1086 C C . ALA A 1 146 ? 18.000 -1.851 23.472 1.00 38.72 146 ALA A C 1
ATOM 1088 O O . ALA A 1 146 ? 18.299 -1.390 24.567 1.00 38.72 146 ALA A O 1
ATOM 1089 N N . VAL A 1 147 ? 17.213 -1.175 22.627 1.00 38.81 147 VAL A N 1
ATOM 1090 C CA . VAL A 1 147 ? 16.619 0.148 22.894 1.00 38.81 147 VAL A CA 1
ATOM 1091 C C . VAL A 1 147 ? 15.218 0.000 23.513 1.00 38.81 147 VAL A C 1
ATOM 1093 O O . VAL A 1 147 ? 14.271 0.736 23.225 1.00 38.81 147 VAL A O 1
ATOM 1096 N N . ARG A 1 148 ? 15.036 -0.997 24.384 1.00 36.69 148 ARG A N 1
ATOM 1097 C CA . ARG A 1 148 ? 13.832 -1.104 25.211 1.00 36.69 148 ARG A CA 1
ATOM 1098 C C . ARG A 1 148 ? 13.941 -0.002 26.269 1.00 36.69 148 ARG A C 1
ATOM 1100 O O . ARG A 1 148 ? 14.742 -0.139 27.179 1.00 36.69 148 ARG A O 1
ATOM 1107 N N . GLN A 1 149 ? 13.126 1.050 26.131 1.00 38.31 149 GLN A N 1
ATOM 1108 C CA . GLN A 1 149 ? 12.995 2.241 27.005 1.00 38.31 149 GLN A CA 1
ATOM 1109 C C . GLN A 1 149 ? 13.576 3.569 26.486 1.00 38.31 149 GLN A C 1
ATOM 1111 O O . GLN A 1 149 ? 13.879 4.450 27.285 1.00 38.31 149 GLN A O 1
ATOM 1116 N N . GLN A 1 150 ? 13.617 3.824 25.176 1.00 36.12 150 GLN A N 1
ATOM 1117 C CA . GLN A 1 150 ? 13.550 5.231 24.762 1.00 36.12 150 GLN A CA 1
ATOM 1118 C C . GLN A 1 150 ? 12.108 5.723 24.925 1.00 36.12 150 GLN A C 1
ATOM 1120 O O . GLN A 1 150 ? 11.205 5.406 24.150 1.00 36.12 150 GLN A O 1
ATOM 1125 N N . SER A 1 151 ? 11.868 6.467 26.002 1.00 37.09 151 SER A N 1
ATOM 1126 C CA . SER A 1 151 ? 10.725 7.362 26.120 1.00 37.09 151 SER A CA 1
ATOM 1127 C C . SER A 1 151 ? 10.851 8.432 25.039 1.00 37.09 151 SER A C 1
ATOM 1129 O O . SER A 1 151 ? 11.483 9.464 25.245 1.00 37.09 151 SER A O 1
ATOM 1131 N N . PHE A 1 152 ? 10.287 8.169 23.861 1.00 46.56 152 PHE A N 1
ATOM 1132 C CA . PHE A 1 152 ? 10.179 9.185 22.823 1.00 46.56 152 PHE A CA 1
ATOM 1133 C C . PHE A 1 152 ? 9.255 10.309 23.318 1.00 46.56 152 PHE A C 1
ATOM 1135 O O . PHE A 1 152 ? 8.165 10.008 23.827 1.00 46.56 152 PHE A O 1
ATOM 1142 N N . PRO A 1 153 ? 9.633 11.592 23.173 1.00 40.28 153 PRO A N 1
ATOM 1143 C CA . PRO A 1 153 ? 8.685 12.679 23.357 1.00 40.28 153 PRO A CA 1
ATOM 1144 C C . PRO A 1 153 ? 7.553 12.500 22.334 1.00 40.28 153 PRO A C 1
ATOM 1146 O O . PRO A 1 153 ? 7.781 12.539 21.128 1.00 40.28 153 PRO A O 1
ATOM 1149 N N . GLY A 1 154 ? 6.335 12.236 22.820 1.00 52.00 154 GLY A N 1
ATOM 1150 C CA . GLY A 1 154 ? 5.144 12.080 21.978 1.00 52.00 154 GLY A CA 1
ATOM 1151 C C . GLY A 1 154 ? 4.671 10.642 21.752 1.00 52.00 154 GLY A C 1
ATOM 1152 O O . GLY A 1 154 ? 4.420 10.247 20.612 1.00 52.00 154 GLY A O 1
ATOM 1153 N N . ARG A 1 155 ? 4.433 9.863 22.822 1.00 55.81 155 ARG A N 1
ATOM 1154 C CA . ARG A 1 155 ? 3.429 8.786 22.710 1.00 55.81 155 ARG A CA 1
ATOM 1155 C C . ARG A 1 155 ? 2.139 9.405 22.151 1.00 55.81 155 ARG A C 1
ATOM 1157 O O . ARG A 1 155 ? 1.774 10.483 22.629 1.00 55.81 155 ARG A O 1
ATOM 1164 N N . PRO A 1 156 ? 1.454 8.770 21.178 1.00 61.31 156 PRO A N 1
ATOM 1165 C CA . PRO A 1 156 ? 0.158 9.254 20.727 1.00 61.31 156 PRO A CA 1
ATOM 1166 C C . PRO A 1 156 ? -0.728 9.449 21.951 1.00 61.31 156 PRO A C 1
ATOM 1168 O O . PRO A 1 156 ? -0.989 8.491 22.684 1.00 61.31 156 PRO A O 1
ATOM 1171 N N . GLN A 1 157 ? -1.120 10.694 22.209 1.00 71.19 157 GLN A N 1
ATOM 1172 C CA . GLN A 1 157 ? -2.039 10.975 23.297 1.00 71.19 157 GLN A CA 1
ATOM 1173 C C . GLN A 1 157 ? -3.375 10.352 22.923 1.00 71.19 157 GLN A C 1
ATOM 1175 O O . GLN A 1 157 ? -3.878 10.544 21.813 1.00 71.19 157 GLN A O 1
ATOM 1180 N N . LEU A 1 158 ? -3.905 9.543 23.833 1.00 81.19 158 LEU A N 1
ATOM 1181 C CA . LEU A 1 158 ? -5.216 8.952 23.655 1.00 81.19 158 LEU A CA 1
ATOM 1182 C C . LEU A 1 158 ? -6.268 9.939 24.161 1.00 81.19 158 LEU A C 1
ATOM 1184 O O . LEU A 1 158 ? -6.063 10.562 25.203 1.00 81.19 158 LEU A O 1
ATOM 1188 N N . PRO A 1 159 ? -7.406 10.063 23.471 1.00 89.38 159 PRO A N 1
ATOM 1189 C CA . PRO A 1 159 ? -7.765 9.375 22.230 1.00 89.38 159 PRO A CA 1
ATOM 1190 C C . PRO A 1 159 ? -7.039 9.935 20.995 1.00 89.38 159 PRO A C 1
ATOM 1192 O O . PRO A 1 159 ? -6.999 11.144 20.777 1.00 89.38 159 PRO A O 1
ATOM 1195 N N . ALA A 1 160 ? -6.534 9.040 20.147 1.00 88.50 160 ALA A N 1
ATOM 1196 C CA . ALA A 1 160 ? -5.882 9.389 18.890 1.00 88.50 160 ALA A CA 1
ATOM 1197 C C . ALA A 1 160 ? -6.900 9.475 17.742 1.00 88.50 160 ALA A C 1
ATOM 1199 O O . ALA A 1 160 ? -7.998 8.921 17.817 1.00 88.50 160 ALA A O 1
ATOM 1200 N N . THR A 1 161 ? -6.531 10.141 16.648 1.00 91.00 161 THR A N 1
ATOM 1201 C CA . THR A 1 161 ? -7.335 10.174 15.418 1.00 91.00 161 THR A CA 1
ATOM 1202 C C . THR A 1 161 ? -6.569 9.567 14.252 1.00 91.00 161 THR A C 1
ATOM 1204 O O . THR A 1 161 ? -5.340 9.583 14.214 1.00 91.00 161 THR A O 1
ATOM 1207 N N . GLY A 1 162 ? -7.304 9.014 13.292 1.00 88.62 162 GLY A N 1
ATOM 1208 C CA . GLY A 1 162 ? -6.746 8.465 12.067 1.00 88.62 162 GLY A CA 1
ATOM 1209 C C . GLY A 1 162 ? -7.658 8.723 10.880 1.00 88.62 162 GLY A C 1
ATOM 1210 O O . GLY A 1 162 ? -8.843 9.030 11.022 1.00 88.62 162 GLY A O 1
ATOM 1211 N N . SER A 1 163 ? -7.092 8.650 9.680 1.00 88.06 163 SER A N 1
ATOM 1212 C CA . SER A 1 163 ? -7.856 8.823 8.448 1.00 88.06 163 SER A CA 1
ATOM 1213 C C . SER A 1 163 ? -7.132 8.257 7.233 1.00 88.06 163 SER A C 1
ATOM 1215 O O . SER A 1 163 ? -5.903 8.180 7.212 1.00 88.06 163 SER A O 1
ATOM 1217 N N . CYS A 1 164 ? -7.888 7.917 6.188 1.00 85.00 164 CYS A N 1
ATOM 1218 C CA . CYS A 1 164 ? -7.316 7.676 4.859 1.00 85.00 164 CYS A CA 1
ATOM 1219 C C . CYS A 1 164 ? -6.635 8.946 4.323 1.00 85.00 164 CYS A C 1
ATOM 1221 O O . CYS A 1 164 ? -6.939 10.041 4.804 1.00 85.00 164 CYS A O 1
ATOM 1223 N N . LEU A 1 165 ? -5.755 8.817 3.323 1.00 81.06 165 LEU A N 1
ATOM 1224 C CA . LEU A 1 165 ? -4.984 9.949 2.791 1.00 81.06 165 LEU A CA 1
ATOM 1225 C C . LEU A 1 165 ? -5.875 11.135 2.377 1.00 81.06 165 LEU A C 1
ATOM 1227 O O . LEU A 1 165 ? -5.605 12.257 2.787 1.00 81.06 165 LEU A O 1
ATOM 1231 N N . CYS A 1 166 ? -6.981 10.888 1.668 1.00 80.25 166 CYS A N 1
ATOM 1232 C CA . CYS A 1 166 ? -7.894 11.945 1.215 1.00 80.25 166 CYS A CA 1
ATOM 1233 C C . CYS A 1 166 ? -8.806 12.526 2.310 1.00 80.25 166 CYS A C 1
ATOM 1235 O O . CYS A 1 166 ? -9.676 13.338 2.023 1.00 80.25 166 CYS A O 1
ATOM 1237 N N . GLY A 1 167 ? -8.708 12.054 3.554 1.00 83.88 167 GLY A N 1
ATOM 1238 C CA . GLY A 1 167 ? -9.506 12.570 4.668 1.00 83.88 167 GLY A CA 1
ATOM 1239 C C . GLY A 1 167 ? -10.995 12.190 4.679 1.00 83.88 167 GLY A C 1
ATOM 1240 O O . GLY A 1 167 ? -11.639 12.410 5.699 1.00 83.88 167 GLY A O 1
ATOM 1241 N N . LYS A 1 168 ? -11.550 11.564 3.629 1.00 83.56 168 LYS A N 1
ATOM 1242 C CA . LYS A 1 168 ? -12.983 11.185 3.564 1.00 83.56 168 LYS A CA 1
ATOM 1243 C C . LYS A 1 168 ? -13.393 10.138 4.602 1.00 83.56 168 LYS A C 1
ATOM 1245 O O . LYS A 1 168 ? -14.527 10.124 5.070 1.00 83.56 168 LYS A O 1
ATOM 1250 N N . CYS A 1 169 ? -12.468 9.263 4.978 1.00 85.56 169 CYS A N 1
ATOM 1251 C CA . CYS A 1 169 ? -12.641 8.281 6.040 1.00 85.56 169 CYS A CA 1
ATOM 1252 C C . CYS A 1 169 ? -11.835 8.723 7.260 1.00 85.56 169 CYS A C 1
ATOM 1254 O O . CYS A 1 169 ? -10.605 8.782 7.171 1.00 85.56 169 CYS A O 1
ATOM 1256 N N . ARG A 1 170 ? -12.510 9.045 8.369 1.00 90.12 170 ARG A N 1
ATOM 1257 C CA . ARG A 1 170 ? -11.894 9.493 9.628 1.00 90.12 170 ARG A CA 1
ATOM 1258 C C . ARG A 1 170 ? -12.410 8.654 10.788 1.00 90.12 170 ARG A C 1
ATOM 1260 O O . ARG A 1 170 ? -13.580 8.281 10.817 1.00 90.12 170 ARG A O 1
ATOM 1267 N N . PHE A 1 171 ? -11.547 8.390 11.757 1.00 90.88 171 PHE A N 1
ATOM 1268 C CA . PHE A 1 171 ? -11.907 7.697 12.986 1.00 90.88 171 PHE A CA 1
ATOM 1269 C C . PHE A 1 171 ? -11.164 8.280 14.186 1.00 90.88 171 PHE A C 1
ATOM 1271 O O . PHE A 1 171 ? -10.103 8.896 14.049 1.00 90.88 171 PHE A O 1
ATOM 1278 N N . ARG A 1 172 ? -11.722 8.044 15.367 1.00 93.81 172 ARG A N 1
ATOM 1279 C CA . ARG A 1 172 ? -11.097 8.247 16.668 1.00 93.81 172 ARG A CA 1
ATOM 1280 C C . ARG A 1 172 ? -10.846 6.885 17.303 1.00 93.81 172 ARG A C 1
ATOM 1282 O O . ARG A 1 172 ? -11.626 5.958 17.101 1.00 93.81 172 ARG A O 1
ATOM 1289 N N . THR A 1 173 ? -9.755 6.749 18.046 1.00 91.50 173 THR A N 1
ATOM 1290 C CA . THR A 1 173 ? -9.445 5.524 18.779 1.00 91.50 173 THR A CA 1
ATOM 1291 C C . THR A 1 173 ? -8.946 5.814 20.186 1.00 91.50 173 THR A C 1
ATOM 1293 O O . THR A 1 173 ? -8.110 6.692 20.399 1.00 91.50 173 THR A O 1
ATOM 1296 N N . THR A 1 174 ? -9.459 5.064 21.153 1.00 93.12 174 THR A N 1
ATOM 1297 C CA . THR A 1 174 ? -8.944 5.013 22.529 1.00 93.12 174 THR A CA 1
ATOM 1298 C C . THR A 1 174 ? -7.989 3.838 22.729 1.00 93.12 174 THR A C 1
ATOM 1300 O O . THR A 1 174 ? -7.447 3.668 23.820 1.00 93.12 174 THR A O 1
ATOM 1303 N N . ALA A 1 175 ? -7.757 3.028 21.691 1.00 86.75 175 ALA A N 1
ATOM 1304 C CA . ALA A 1 175 ? -6.891 1.868 21.781 1.00 86.75 175 ALA A CA 1
ATOM 1305 C C . ALA A 1 175 ? -5.432 2.293 21.974 1.00 86.75 175 ALA A C 1
ATOM 1307 O O . ALA A 1 175 ? -4.829 2.950 21.124 1.00 86.75 175 ALA A O 1
ATOM 1308 N N . SER A 1 176 ? -4.841 1.854 23.081 1.00 80.56 176 SER A N 1
ATOM 1309 C CA . SER A 1 176 ? -3.390 1.859 23.237 1.00 80.56 176 SER A CA 1
ATOM 1310 C C . SER A 1 176 ? -2.827 0.664 22.463 1.00 80.56 176 SER A C 1
ATOM 1312 O O . SER A 1 176 ? -3.225 -0.462 22.772 1.00 80.56 176 SER A O 1
ATOM 1314 N N . PRO A 1 177 ? -1.945 0.854 21.465 1.00 70.94 177 PRO A N 1
ATOM 1315 C CA . PRO A 1 177 ? -1.364 -0.263 20.731 1.00 70.94 177 PRO A CA 1
ATOM 1316 C C . PRO A 1 177 ? -0.477 -1.081 21.678 1.00 70.94 177 PRO A C 1
ATOM 1318 O O . PRO A 1 177 ? 0.631 -0.675 22.023 1.00 70.94 177 PRO A O 1
ATOM 1321 N N . ARG A 1 178 ? -1.000 -2.221 22.142 1.00 70.19 178 ARG A N 1
ATOM 1322 C CA . ARG A 1 178 ? -0.296 -3.141 23.056 1.00 70.19 178 ARG A CA 1
ATOM 1323 C C . ARG A 1 178 ? 0.604 -4.119 22.308 1.00 70.19 178 ARG A C 1
ATOM 1325 O O . ARG A 1 178 ? 1.576 -4.611 22.869 1.00 70.19 178 ARG A O 1
ATOM 1332 N N . GLU A 1 179 ? 0.258 -4.388 21.054 1.00 72.56 179 GLU A N 1
ATOM 1333 C CA . GLU A 1 179 ? 0.916 -5.351 20.181 1.00 72.56 179 GLU A CA 1
ATOM 1334 C C . GLU A 1 179 ? 0.923 -4.824 18.742 1.00 72.56 179 GLU A C 1
ATOM 1336 O O . GLU A 1 179 ? -0.043 -4.198 18.284 1.00 72.56 179 GLU A O 1
ATOM 1341 N N . PHE A 1 180 ? 2.010 -5.114 18.029 1.00 80.31 180 PHE A N 1
ATOM 1342 C CA . PHE A 1 180 ? 2.113 -4.957 16.585 1.00 80.31 180 PHE A CA 1
ATOM 1343 C C . PHE A 1 180 ? 2.331 -6.324 15.943 1.00 80.31 180 PHE A C 1
ATOM 1345 O O . PHE A 1 180 ? 3.147 -7.114 16.409 1.00 80.31 180 PHE A O 1
ATOM 1352 N N . GLN A 1 181 ? 1.609 -6.590 14.859 1.00 81.94 181 GLN A N 1
ATOM 1353 C CA . GLN A 1 181 ? 1.658 -7.852 14.131 1.00 81.94 181 GLN A CA 1
ATOM 1354 C C . GLN A 1 181 ? 2.142 -7.611 12.708 1.00 81.94 181 GLN A C 1
ATOM 1356 O O . GLN A 1 181 ? 1.531 -6.844 11.960 1.00 81.94 181 GLN A O 1
ATOM 1361 N N . HIS A 1 182 ? 3.208 -8.303 12.313 1.00 84.94 182 HIS A N 1
ATOM 1362 C CA . HIS A 1 182 ? 3.723 -8.273 10.948 1.00 84.94 182 HIS A CA 1
ATOM 1363 C C . HIS A 1 182 ? 3.230 -9.491 10.179 1.00 84.94 182 HIS A C 1
ATOM 1365 O O . HIS A 1 182 ? 3.516 -10.635 10.525 1.00 84.94 182 HIS A O 1
ATOM 1371 N N . CYS A 1 183 ? 2.459 -9.253 9.120 1.00 84.75 183 CYS A N 1
ATOM 1372 C CA . CYS A 1 183 ? 1.964 -10.316 8.263 1.00 84.75 183 CYS A CA 1
ATOM 1373 C C . CYS A 1 183 ? 2.653 -10.276 6.898 1.00 84.75 183 CYS A C 1
ATOM 1375 O O . CYS A 1 183 ? 2.495 -9.321 6.133 1.00 84.75 183 CYS A O 1
ATOM 1377 N N . HIS A 1 184 ? 3.360 -11.360 6.585 1.00 87.44 184 HIS A N 1
ATOM 1378 C CA . HIS A 1 184 ? 4.153 -11.530 5.364 1.00 87.44 184 HIS A CA 1
ATOM 1379 C C . HIS A 1 184 ? 3.415 -12.299 4.261 1.00 87.44 184 HIS A C 1
ATOM 1381 O O . HIS A 1 184 ? 3.987 -12.571 3.206 1.00 87.44 184 HIS A O 1
ATOM 1387 N N . CYS A 1 185 ? 2.149 -12.679 4.482 1.00 86.50 185 CYS A N 1
ATOM 1388 C CA . CYS A 1 185 ? 1.411 -13.442 3.481 1.00 86.50 185 CYS A CA 1
ATOM 1389 C C . CYS A 1 185 ? 1.257 -12.630 2.186 1.00 86.50 185 CYS A C 1
ATOM 1391 O O . CYS A 1 185 ? 1.118 -11.404 2.216 1.00 86.50 185 CYS A O 1
ATOM 1393 N N . SER A 1 186 ? 1.239 -13.318 1.042 1.00 87.62 186 SER A N 1
ATOM 1394 C CA . SER A 1 186 ? 1.186 -12.684 -0.284 1.00 87.62 186 SER A CA 1
ATOM 1395 C C . SER A 1 186 ? 0.038 -11.680 -0.419 1.00 87.62 186 SER A C 1
ATOM 1397 O O . SER A 1 186 ? 0.202 -10.624 -1.016 1.00 87.62 186 SER A O 1
ATOM 1399 N N . MET A 1 187 ? -1.112 -11.965 0.188 1.00 89.06 187 MET A N 1
ATOM 1400 C CA . MET A 1 187 ? -2.259 -11.064 0.208 1.00 89.06 187 MET A CA 1
ATOM 1401 C C . MET A 1 187 ? -2.003 -9.782 1.009 1.00 89.06 187 MET A C 1
ATOM 1403 O O . MET A 1 187 ? -2.357 -8.704 0.540 1.00 89.06 187 MET A O 1
ATOM 1407 N N . CYS A 1 188 ? -1.386 -9.875 2.191 1.00 87.94 188 CYS A N 1
ATOM 1408 C CA . CYS A 1 188 ? -1.006 -8.699 2.974 1.00 87.94 188 CYS A CA 1
ATOM 1409 C C . CYS A 1 188 ? -0.019 -7.830 2.207 1.00 87.94 188 CYS A C 1
ATOM 1411 O O . CYS A 1 188 ? -0.270 -6.637 2.097 1.00 87.94 188 CYS A O 1
ATOM 1413 N N . ARG A 1 189 ? 1.020 -8.436 1.619 1.00 91.75 189 ARG A N 1
ATOM 1414 C CA . ARG A 1 189 ? 2.005 -7.725 0.792 1.00 91.75 189 ARG A CA 1
ATOM 1415 C C . ARG A 1 189 ? 1.345 -7.032 -0.398 1.00 91.75 189 ARG A C 1
ATOM 1417 O O . ARG A 1 189 ? 1.483 -5.830 -0.575 1.00 91.75 189 ARG A O 1
ATOM 1424 N N . LYS A 1 190 ? 0.542 -7.760 -1.180 1.00 91.06 190 LYS A N 1
ATOM 1425 C CA . LYS A 1 190 ? -0.100 -7.226 -2.393 1.00 91.06 190 LYS A CA 1
ATOM 1426 C C . LYS A 1 190 ? -1.115 -6.129 -2.107 1.00 91.06 190 LYS A C 1
ATOM 1428 O O . LYS A 1 190 ? -1.256 -5.215 -2.912 1.00 91.06 190 LYS A O 1
ATOM 1433 N N . LEU A 1 191 ? -1.871 -6.227 -1.016 1.00 88.12 191 LEU A N 1
ATOM 1434 C CA . LEU A 1 191 ? -2.852 -5.200 -0.655 1.00 88.12 191 LEU A CA 1
ATOM 1435 C C . LEU A 1 191 ? -2.182 -3.975 -0.037 1.00 88.12 191 LEU A C 1
ATOM 1437 O O . LEU A 1 191 ? -2.596 -2.861 -0.335 1.00 88.12 191 LEU A O 1
ATOM 1441 N N . SER A 1 192 ? -1.142 -4.170 0.778 1.00 89.00 192 SER A N 1
ATOM 1442 C CA . SER A 1 192 ? -0.379 -3.056 1.332 1.00 89.00 192 SER A CA 1
ATOM 1443 C C . SER A 1 192 ? 0.602 -2.457 0.344 1.00 89.00 192 SER A C 1
ATOM 1445 O O . SER A 1 192 ? 1.125 -1.399 0.628 1.00 89.00 192 SER A O 1
ATOM 1447 N N . GLY A 1 193 ? 0.919 -3.107 -0.775 1.00 90.25 193 GLY A N 1
ATOM 1448 C CA . GLY A 1 193 ? 1.969 -2.664 -1.696 1.00 90.25 193 GLY A CA 1
ATOM 1449 C C . GLY A 1 193 ? 3.384 -2.671 -1.095 1.00 90.25 193 GLY A C 1
ATOM 1450 O O . GLY A 1 193 ? 4.302 -2.176 -1.736 1.00 90.25 193 GLY A O 1
ATOM 1451 N N . SER A 1 194 ? 3.579 -3.233 0.101 1.00 90.31 194 SER A N 1
ATOM 1452 C CA . SER A 1 194 ? 4.847 -3.226 0.840 1.00 90.31 194 SER A CA 1
ATOM 1453 C C . SER A 1 194 ? 5.371 -4.649 1.082 1.00 90.31 194 SER A C 1
ATOM 1455 O O . SER A 1 194 ? 4.671 -5.636 0.842 1.00 90.31 194 SER A O 1
ATOM 1457 N N . ALA A 1 195 ? 6.604 -4.776 1.578 1.00 86.62 195 ALA A N 1
ATOM 1458 C CA . ALA A 1 195 ? 7.238 -6.068 1.865 1.00 86.62 195 ALA A CA 1
ATOM 1459 C C . ALA A 1 195 ? 6.465 -6.911 2.901 1.00 86.62 195 ALA A C 1
ATOM 1461 O O . ALA A 1 195 ? 6.524 -8.140 2.877 1.00 86.62 195 ALA A O 1
ATOM 1462 N N . TYR A 1 196 ? 5.724 -6.258 3.796 1.00 86.81 196 TYR A N 1
ATOM 1463 C CA . TYR A 1 196 ? 4.770 -6.864 4.723 1.00 86.81 196 TYR A CA 1
ATOM 1464 C C . TYR A 1 196 ? 3.751 -5.817 5.182 1.00 86.81 196 TYR A C 1
ATOM 1466 O O . TYR A 1 196 ? 3.856 -4.633 4.853 1.00 86.81 196 TYR A O 1
ATOM 1474 N N . GLN A 1 197 ? 2.734 -6.260 5.920 1.00 88.06 197 GLN A N 1
ATOM 1475 C CA . GLN A 1 197 ? 1.747 -5.373 6.527 1.00 88.06 197 GLN A CA 1
ATOM 1476 C C . GLN A 1 197 ? 1.869 -5.394 8.043 1.00 88.06 197 GLN A C 1
ATOM 1478 O O . GLN A 1 197 ? 1.874 -6.473 8.637 1.00 88.06 197 GLN A O 1
ATOM 1483 N N . THR A 1 198 ? 1.909 -4.211 8.652 1.00 86.81 198 THR A N 1
ATOM 1484 C CA . THR A 1 198 ? 1.887 -4.048 10.107 1.00 86.81 198 THR A CA 1
ATOM 1485 C C . THR A 1 198 ? 0.471 -3.738 10.572 1.00 86.81 198 THR A C 1
ATOM 1487 O O . THR A 1 198 ? -0.147 -2.791 10.093 1.00 86.81 198 THR A O 1
ATOM 1490 N N . TRP A 1 199 ? -0.029 -4.521 11.522 1.00 84.62 199 TRP A N 1
ATOM 1491 C CA . TRP A 1 199 ? -1.333 -4.346 12.157 1.00 84.62 199 TRP A CA 1
ATOM 1492 C C . TRP A 1 199 ? -1.175 -4.079 13.646 1.00 84.62 199 TRP A C 1
ATOM 1494 O O . TRP A 1 199 ? -0.205 -4.519 14.256 1.00 84.62 199 TRP A O 1
ATOM 1504 N N . THR A 1 200 ? -2.167 -3.429 14.243 1.00 85.12 200 THR A N 1
ATOM 1505 C CA . THR A 1 200 ? -2.367 -3.459 15.692 1.00 85.12 200 THR A CA 1
ATOM 1506 C C . THR A 1 200 ? -3.798 -3.930 15.961 1.00 85.12 200 THR A C 1
ATOM 1508 O O . THR A 1 200 ? -4.739 -3.349 15.407 1.00 85.12 200 THR A O 1
ATOM 1511 N N . PRO A 1 201 ? -3.995 -5.035 16.697 1.00 84.62 201 PRO A N 1
ATOM 1512 C CA . PRO A 1 201 ? -5.330 -5.494 17.040 1.00 84.62 201 PRO A CA 1
ATOM 1513 C C . PRO A 1 201 ? -5.960 -4.531 18.051 1.00 84.62 201 PRO A C 1
ATOM 1515 O O . PRO A 1 201 ? -5.364 -4.205 19.075 1.00 84.62 201 PRO A O 1
ATOM 1518 N N . VAL A 1 202 ? -7.184 -4.092 17.763 1.00 88.00 202 VAL A N 1
ATOM 1519 C CA . VAL A 1 202 ? -7.975 -3.206 18.630 1.00 88.00 202 VAL A CA 1
ATOM 1520 C C . VAL A 1 202 ? -9.389 -3.753 18.762 1.00 88.00 202 VAL A C 1
ATOM 1522 O O . VAL A 1 202 ? -9.891 -4.426 17.854 1.00 88.00 202 VAL A O 1
ATOM 1525 N N . LYS A 1 203 ? -10.062 -3.476 19.879 1.00 90.50 203 LYS A N 1
ATOM 1526 C CA . LYS A 1 203 ? -11.472 -3.839 20.035 1.00 90.50 203 LYS A CA 1
ATOM 1527 C C . LYS A 1 203 ? -12.330 -2.901 19.196 1.00 90.50 203 LYS A C 1
ATOM 1529 O O . LYS A 1 203 ? -12.061 -1.708 19.096 1.00 90.50 203 LYS A O 1
ATOM 1534 N N . ARG A 1 204 ? -13.440 -3.415 18.658 1.00 89.50 204 ARG A N 1
ATOM 1535 C CA . ARG A 1 204 ? -14.409 -2.589 17.917 1.00 89.50 204 ARG A CA 1
ATOM 1536 C C . ARG A 1 204 ? -14.929 -1.414 18.753 1.00 89.50 204 ARG A C 1
ATOM 1538 O O . ARG A 1 204 ? -15.140 -0.344 18.209 1.00 89.50 204 ARG A O 1
ATOM 1545 N N . THR A 1 205 ? -15.106 -1.614 20.059 1.00 94.50 205 THR A N 1
ATOM 1546 C CA . THR A 1 205 ? -15.559 -0.584 21.010 1.00 94.50 205 THR A CA 1
ATOM 1547 C C . THR A 1 205 ? -14.525 0.510 21.270 1.00 94.50 205 THR A C 1
ATOM 1549 O O . THR A 1 205 ? -14.863 1.527 21.857 1.00 94.50 205 THR A O 1
ATOM 1552 N N . GLU A 1 206 ? -13.269 0.306 20.870 1.00 93.81 206 GLU A N 1
ATOM 1553 C CA . GLU A 1 206 ? -12.193 1.288 21.022 1.00 93.81 206 GLU A CA 1
ATOM 1554 C C . GLU A 1 206 ? -12.038 2.167 19.772 1.00 93.81 206 GLU A C 1
ATOM 1556 O O . GLU A 1 206 ? -11.189 3.052 19.772 1.00 93.81 206 GLU A O 1
ATOM 1561 N N . VAL A 1 207 ? -12.835 1.940 18.715 1.00 91.62 207 VAL A N 1
ATOM 1562 C CA . VAL A 1 207 ? -12.794 2.695 17.455 1.00 91.62 207 VAL A CA 1
ATOM 1563 C C . VAL A 1 207 ? -14.158 3.305 17.147 1.00 91.62 207 VAL A C 1
ATOM 1565 O O . VAL A 1 207 ? -15.156 2.604 17.000 1.00 91.62 207 VAL A O 1
ATOM 1568 N N . GLU A 1 208 ? -14.170 4.619 16.961 1.00 92.50 208 GLU A N 1
ATOM 1569 C CA . GLU A 1 208 ? -15.336 5.407 16.574 1.00 92.50 208 GLU A CA 1
ATOM 1570 C C . GLU A 1 208 ? -15.110 5.993 15.175 1.00 92.50 208 GLU A C 1
ATOM 1572 O O . GLU A 1 208 ? -14.149 6.729 14.950 1.00 92.50 208 GLU A O 1
ATOM 1577 N N . TRP A 1 209 ? -15.980 5.677 14.212 1.00 90.38 209 TRP A N 1
ATOM 1578 C CA . TRP A 1 209 ? -15.927 6.288 12.881 1.00 90.38 209 TRP A CA 1
ATOM 1579 C C . TRP A 1 209 ? -16.559 7.680 12.925 1.00 90.38 209 TRP A C 1
ATOM 1581 O O . TRP A 1 209 ? -17.735 7.812 13.243 1.00 90.38 209 TRP A O 1
ATOM 1591 N N . LEU A 1 210 ? -15.781 8.706 12.580 1.00 90.00 210 LEU A N 1
ATOM 1592 C CA . LEU A 1 210 ? -16.204 10.110 12.629 1.00 90.00 210 LEU A CA 1
ATOM 1593 C C . LEU A 1 210 ? -16.895 10.569 11.336 1.00 90.00 210 LEU A C 1
ATOM 1595 O O . LEU A 1 210 ? -17.540 11.612 11.323 1.00 90.00 210 LEU A O 1
ATOM 1599 N N . THR A 1 211 ? -16.740 9.829 10.236 1.00 83.31 211 THR A N 1
ATOM 1600 C CA . THR A 1 211 ? -17.415 10.107 8.959 1.00 83.31 211 THR A CA 1
ATOM 1601 C C . THR A 1 211 ? -18.180 8.874 8.462 1.00 83.31 211 THR A C 1
ATOM 1603 O O . THR A 1 211 ? -17.733 7.747 8.711 1.00 83.31 211 THR A O 1
ATOM 1606 N N . PRO A 1 212 ? -19.316 9.045 7.746 1.00 64.44 212 PRO A N 1
ATOM 1607 C CA . PRO A 1 212 ? -20.031 7.933 7.122 1.00 64.44 212 PRO A CA 1
ATOM 1608 C C . PRO A 1 212 ? -19.097 7.130 6.212 1.00 64.44 212 PRO A C 1
ATOM 1610 O O . PRO A 1 212 ? -18.408 7.677 5.347 1.00 64.44 212 PRO A O 1
ATOM 1613 N N . THR A 1 213 ? -19.033 5.818 6.426 1.00 64.94 213 THR A N 1
ATOM 1614 C CA . THR A 1 213 ? -18.035 4.965 5.779 1.00 64.94 213 THR A CA 1
ATOM 1615 C C . THR A 1 213 ? -18.491 4.545 4.386 1.00 64.94 213 THR A C 1
ATOM 1617 O O . THR A 1 213 ? -19.249 3.599 4.219 1.00 64.94 213 THR A O 1
ATOM 1620 N N . ALA A 1 214 ? -17.936 5.169 3.347 1.00 67.38 214 ALA A N 1
ATOM 1621 C CA . ALA A 1 214 ? -17.988 4.629 1.985 1.00 67.38 214 ALA A CA 1
ATOM 1622 C C . ALA A 1 214 ? -16.911 3.536 1.780 1.00 67.38 214 ALA A C 1
ATOM 1624 O O . ALA A 1 214 ? -16.152 3.530 0.804 1.00 67.38 214 ALA A O 1
ATOM 1625 N N . LEU A 1 215 ? -16.787 2.640 2.766 1.00 77.44 215 LEU A N 1
ATOM 1626 C CA . LEU A 1 215 ? -15.815 1.554 2.758 1.00 77.44 215 LEU A CA 1
ATOM 1627 C C . LEU A 1 215 ? -16.384 0.367 1.981 1.00 77.44 215 LEU A C 1
ATOM 1629 O O . LEU A 1 215 ? -17.445 -0.159 2.310 1.00 77.44 215 LEU A O 1
ATOM 1633 N N . LYS A 1 216 ? -15.643 -0.102 0.979 1.00 75.31 216 LYS A N 1
ATOM 1634 C CA . LYS A 1 216 ? -15.877 -1.417 0.383 1.00 75.31 216 LYS A CA 1
ATOM 1635 C C . LYS A 1 216 ? -15.245 -2.476 1.266 1.00 75.31 216 LYS A C 1
ATOM 1637 O O . LYS A 1 216 ? -14.148 -2.275 1.788 1.00 75.31 216 LYS A O 1
ATOM 1642 N N . THR A 1 217 ? -15.917 -3.612 1.397 1.00 78.81 217 THR A N 1
ATOM 1643 C CA . THR A 1 217 ? -15.386 -4.764 2.120 1.00 78.81 217 THR A CA 1
ATOM 1644 C C . THR A 1 217 ? -14.972 -5.867 1.153 1.00 78.81 217 THR A C 1
ATOM 1646 O O . THR A 1 217 ? -15.623 -6.111 0.141 1.00 78.81 217 THR A O 1
ATOM 1649 N N . LEU A 1 218 ? -13.871 -6.541 1.470 1.00 75.69 218 LEU A N 1
ATOM 1650 C CA . LEU A 1 218 ? -13.417 -7.758 0.808 1.00 75.69 218 LEU A CA 1
ATOM 1651 C C . LEU A 1 218 ? -13.209 -8.826 1.869 1.00 75.69 218 LEU A C 1
ATOM 1653 O O . LEU A 1 218 ? -12.422 -8.659 2.807 1.00 75.69 218 LEU A O 1
ATOM 1657 N N . ARG A 1 219 ? -13.869 -9.966 1.696 1.00 81.50 219 ARG A N 1
ATOM 1658 C CA . ARG A 1 219 ? -13.598 -11.149 2.506 1.00 81.50 219 ARG A CA 1
ATOM 1659 C C . ARG A 1 219 ? -12.286 -11.784 2.046 1.00 81.50 219 ARG A C 1
ATOM 1661 O O . ARG A 1 219 ? -12.250 -12.535 1.082 1.00 81.50 219 ARG A O 1
ATOM 1668 N N . SER A 1 220 ? -11.212 -11.464 2.758 1.00 76.56 220 SER A N 1
ATOM 1669 C CA . SER A 1 220 ? -9.855 -11.954 2.487 1.00 76.56 220 SER A CA 1
ATOM 1670 C C . SER A 1 220 ? -9.617 -13.405 2.927 1.00 76.56 220 SER A C 1
ATOM 1672 O O . SER A 1 220 ? -8.753 -14.089 2.391 1.00 76.56 220 SER A O 1
ATOM 1674 N N . SER A 1 221 ? -10.373 -13.894 3.912 1.00 77.56 221 SER A N 1
ATOM 1675 C CA . SER A 1 221 ? -10.365 -15.297 4.336 1.00 77.56 221 SER A CA 1
ATOM 1676 C C . SER A 1 221 ? -11.694 -15.661 5.002 1.00 77.56 221 SER A C 1
ATOM 1678 O O . SER A 1 221 ? -12.562 -14.803 5.180 1.00 77.56 221 SER A O 1
ATOM 1680 N N . ARG A 1 222 ? -11.858 -16.919 5.440 1.00 82.00 222 ARG A N 1
ATOM 1681 C CA . ARG A 1 222 ? -13.046 -17.342 6.210 1.00 82.00 222 ARG A CA 1
ATOM 1682 C C . ARG A 1 222 ? -13.303 -16.455 7.436 1.00 82.00 222 ARG A C 1
ATOM 1684 O O . ARG A 1 222 ? -14.458 -16.197 7.753 1.00 82.00 222 ARG A O 1
ATOM 1691 N N . ARG A 1 223 ? -12.243 -15.968 8.093 1.00 83.31 223 ARG A N 1
ATOM 1692 C CA . ARG A 1 223 ? -12.321 -15.213 9.358 1.00 83.31 223 ARG A CA 1
ATOM 1693 C C . ARG A 1 223 ? -11.992 -13.724 9.230 1.00 83.31 223 ARG A C 1
ATOM 1695 O O . ARG A 1 223 ? -12.283 -12.979 10.155 1.00 83.31 223 ARG A O 1
ATOM 1702 N N . LEU A 1 224 ? -11.393 -13.282 8.121 1.00 81.00 224 LEU A N 1
ATOM 1703 C CA . LEU A 1 224 ? -10.903 -11.909 7.974 1.00 81.00 224 LEU A CA 1
ATOM 1704 C C . LEU A 1 224 ? -11.623 -11.169 6.844 1.00 81.00 224 LEU A C 1
ATOM 1706 O O . LEU A 1 224 ? -11.518 -11.539 5.669 1.00 81.00 224 LEU A O 1
ATOM 1710 N N . VAL A 1 225 ? -12.287 -10.073 7.204 1.00 85.12 225 VAL A N 1
ATOM 1711 C CA . VAL A 1 225 ? -12.822 -9.076 6.272 1.00 85.12 225 VAL A CA 1
ATOM 1712 C C . VAL A 1 225 ? -11.935 -7.842 6.335 1.00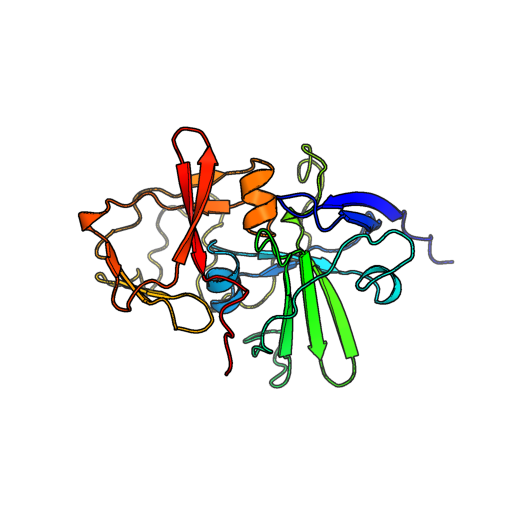 85.12 225 VAL A C 1
ATOM 1714 O O . VAL A 1 225 ? -11.556 -7.396 7.414 1.00 85.12 225 VAL A O 1
ATOM 1717 N N . ARG A 1 226 ? -11.587 -7.309 5.170 1.00 82.25 226 ARG A N 1
ATOM 1718 C CA . ARG A 1 226 ? -10.834 -6.067 5.030 1.00 82.25 226 ARG A CA 1
ATOM 1719 C C . ARG A 1 226 ? -11.754 -4.995 4.499 1.00 82.25 226 ARG A C 1
ATOM 1721 O O . ARG A 1 226 ? -12.578 -5.284 3.637 1.00 82.25 226 ARG A O 1
ATOM 1728 N N . SER A 1 227 ? -11.569 -3.781 4.986 1.00 82.38 227 SER A N 1
ATOM 1729 C CA . SER A 1 227 ? -12.306 -2.612 4.533 1.00 82.38 227 SER A CA 1
ATOM 1730 C C . SER A 1 227 ? -11.336 -1.629 3.903 1.00 82.38 227 SER A C 1
ATOM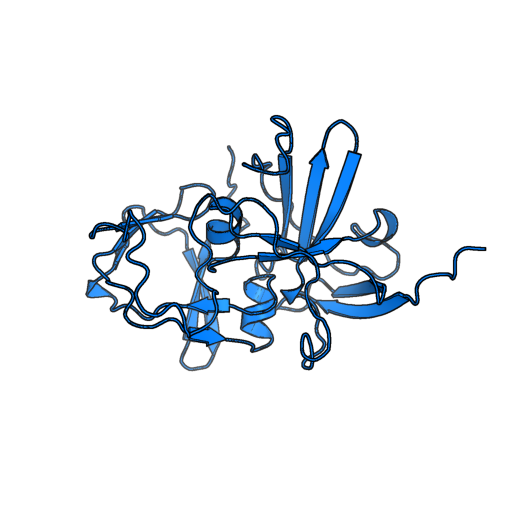 1732 O O . SER A 1 227 ? -10.266 -1.375 4.455 1.00 82.38 227 SER A O 1
ATOM 1734 N N . PHE A 1 228 ? -11.708 -1.067 2.762 1.00 77.00 228 PHE A N 1
ATOM 1735 C CA . PHE A 1 228 ? -10.909 -0.069 2.060 1.00 77.00 228 PHE A CA 1
ATOM 1736 C C . PHE A 1 228 ? -11.812 1.020 1.512 1.00 77.00 228 PHE A C 1
ATOM 1738 O O . PHE A 1 228 ? -12.965 0.768 1.154 1.00 77.00 228 PHE A O 1
ATOM 1745 N N . LEU A 1 229 ? -11.272 2.229 1.395 1.00 72.88 229 LEU A N 1
ATOM 1746 C CA . LEU A 1 229 ? -11.935 3.258 0.613 1.00 72.88 229 LEU A CA 1
ATOM 1747 C C . LEU A 1 229 ? -11.933 2.813 -0.854 1.00 72.88 229 LEU A C 1
ATOM 1749 O O . LEU A 1 229 ? -10.899 2.390 -1.368 1.00 72.88 229 LEU A O 1
ATOM 1753 N N . ASN A 1 230 ? -13.087 2.867 -1.521 1.00 59.72 230 ASN A N 1
ATOM 1754 C CA . ASN A 1 230 ? -13.170 2.534 -2.940 1.00 59.72 230 ASN A CA 1
ATOM 1755 C C . ASN A 1 230 ? -12.220 3.456 -3.731 1.00 59.72 230 ASN A C 1
ATOM 1757 O O . ASN A 1 230 ? -12.467 4.660 -3.736 1.00 59.72 230 ASN A O 1
ATOM 1761 N N . PRO A 1 231 ? -11.217 2.940 -4.468 1.00 51.53 231 PRO A N 1
ATOM 1762 C CA . PRO A 1 231 ? -10.393 3.773 -5.351 1.00 51.53 231 PRO A CA 1
ATOM 1763 C C . PRO A 1 231 ? -11.2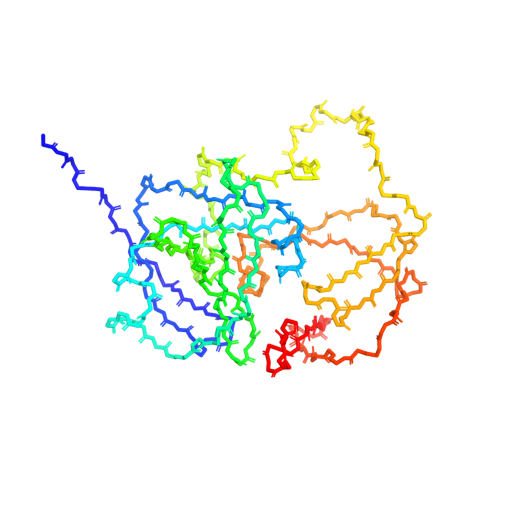41 4.476 -6.424 1.00 51.53 231 PRO A C 1
ATOM 1765 O O . PRO A 1 231 ? -10.832 5.473 -7.011 1.00 51.53 231 PRO A O 1
ATOM 1768 N N . GLY A 1 232 ? -12.434 3.932 -6.705 1.00 44.53 232 GLY A N 1
ATOM 1769 C CA . GLY A 1 232 ? -13.475 4.486 -7.568 1.00 44.53 232 GLY A CA 1
ATOM 1770 C C . GLY A 1 232 ? -14.172 5.740 -7.034 1.00 44.53 232 GLY A C 1
ATOM 1771 O O . GLY A 1 232 ? -14.622 6.537 -7.846 1.00 44.53 232 GLY A O 1
ATOM 1772 N N . LEU A 1 233 ? -14.242 5.933 -5.711 1.00 46.00 233 LEU A N 1
ATOM 1773 C CA . LEU A 1 233 ? -14.724 7.189 -5.137 1.00 46.00 233 LEU A CA 1
ATOM 1774 C C . LEU A 1 233 ? -13.635 8.216 -5.402 1.00 46.00 233 LEU A C 1
ATOM 1776 O O . LEU A 1 233 ? -12.559 8.113 -4.821 1.00 46.00 233 LEU A O 1
ATOM 1780 N N . GLN A 1 234 ? -13.896 9.139 -6.325 1.00 44.19 234 GLN A N 1
ATOM 1781 C CA . GLN A 1 234 ? -13.019 10.260 -6.637 1.00 44.19 234 GLN A CA 1
ATOM 1782 C C . GLN A 1 234 ? -12.554 10.889 -5.327 1.00 44.19 234 GLN A C 1
ATOM 1784 O O . GLN A 1 234 ? -13.325 11.524 -4.609 1.00 44.19 234 GLN A O 1
ATOM 1789 N N . CYS A 1 235 ? -11.300 10.654 -4.965 1.00 45.91 235 CYS A N 1
ATOM 1790 C CA . CYS A 1 235 ? -10.585 11.511 -4.042 1.00 45.91 235 CYS A CA 1
ATOM 1791 C C . CYS A 1 235 ? -10.182 12.732 -4.869 1.00 45.91 235 CYS A C 1
ATOM 1793 O O . CYS A 1 235 ? -9.012 12.853 -5.214 1.00 45.91 235 CYS A O 1
ATOM 1795 N N . ASP A 1 236 ? -11.163 13.532 -5.295 1.00 35.59 236 ASP A N 1
ATOM 1796 C CA . ASP A 1 236 ? -10.858 14.854 -5.832 1.00 35.59 236 ASP A CA 1
ATOM 1797 C C . ASP A 1 236 ? -10.242 15.696 -4.707 1.00 35.59 236 ASP A C 1
ATOM 1799 O O . ASP A 1 236 ? -10.632 15.494 -3.545 1.00 35.59 236 ASP A O 1
ATOM 1803 N N . PRO A 1 237 ? -9.235 16.524 -5.035 1.00 38.19 237 PRO A N 1
ATOM 1804 C CA . PRO A 1 237 ? -8.579 17.414 -4.084 1.00 38.19 237 PRO A CA 1
ATOM 1805 C C . PRO A 1 237 ? -9.567 18.339 -3.364 1.00 38.19 237 PRO A C 1
ATOM 1807 O O . PRO A 1 237 ? -10.580 18.739 -3.981 1.00 38.19 237 PRO A O 1
#

Foldseek 3Di:
DDDDFDWDFFWFAFPVRLKTFTATDGPPWAKEWAQDPQLCQLLVARTFIKTWDDPCRAPDHPGIGHDWDKADKDDQPFDPPQPDKIKIWTAHLPQGFTAWMWIDDDNDTIIIGLQLRGPPLCPPVPDDNPDPDTDCPDDDPDDPPVPPDPPDPDDPPPQHKDHHNLRQWIKTFRDDQPDKDWAQDSNQSSSSSHNTGIDGDDDPVRMGTPHDDCWDWDCPDPPDIDTDNNSPPRSDD